Protein AF-A0A7C3WGJ1-F1 (afdb_monomer_lite)

Radius of gyration: 29.27 Å; chains: 1; bounding box: 63×58×129 Å

Sequence (336 aa):
MRTTLFTLGFASSLLAASALGVPVGPFSPEDWPASKDPTKTVHYVVTDGGLTPPSDSWLEGQLQILTGGDQVTENFTIGGHSGKKVTGNYLNIADAVFTDWAEEEFIDILVQVYGDAALFNAAGAPRNFHFLTGTLPELAAPNGGQIPVEAKNKRWNWVLFRIPNGIRASDGTRLVGSIPANAQGGFQFGGVNGGTIRMEGVPGLTVRVIAFGQLGAFGEPEDVNQFLPPETCDPEPETNLAELDLNTGLTSHLQVLDDGDQTVTIEASVGPAADKRRAVRPNGVFLNFGITDNYLGKPCNDPRTVKVCVDFYDDPAFAGANVRFGPEAYATDDKG

Structure (mmCIF, N/CA/C/O backbone):
data_AF-A0A7C3WGJ1-F1
#
_entry.id   AF-A0A7C3WGJ1-F1
#
loop_
_atom_site.group_PDB
_atom_site.id
_atom_site.type_symbol
_atom_site.label_atom_id
_atom_site.label_alt_id
_atom_site.label_comp_id
_atom_site.label_asym_id
_atom_site.label_entity_id
_atom_site.label_seq_id
_atom_site.pdbx_PDB_ins_code
_atom_site.Cartn_x
_atom_site.Cartn_y
_atom_site.Cartn_z
_atom_site.occupancy
_atom_site.B_iso_or_equiv
_atom_site.auth_seq_id
_atom_site.auth_comp_id
_atom_site.auth_asym_id
_atom_site.auth_atom_id
_atom_site.pdbx_PDB_model_num
ATOM 1 N N . MET A 1 1 ? -33.309 35.925 -74.436 1.00 42.84 1 MET A N 1
ATOM 2 C CA . MET A 1 1 ? -32.209 35.990 -73.450 1.00 42.84 1 MET A CA 1
ATOM 3 C C . MET A 1 1 ? -32.763 35.593 -72.090 1.00 42.84 1 MET A C 1
ATOM 5 O O . MET A 1 1 ? -33.446 36.389 -71.462 1.00 42.84 1 MET A O 1
ATOM 9 N N . ARG A 1 2 ? -32.574 34.336 -71.683 1.00 33.25 2 ARG A N 1
ATOM 10 C CA . ARG A 1 2 ? -32.883 33.849 -70.333 1.00 33.25 2 ARG A CA 1
ATOM 11 C C . ARG A 1 2 ? -31.731 32.944 -69.917 1.00 33.25 2 ARG A C 1
ATOM 13 O O . ARG A 1 2 ? -31.524 31.893 -70.512 1.00 33.25 2 ARG A O 1
ATOM 20 N N . THR A 1 3 ? -30.947 33.443 -68.976 1.00 35.94 3 THR A N 1
ATOM 21 C CA . THR A 1 3 ? -29.761 32.804 -68.412 1.00 35.94 3 THR A CA 1
ATOM 22 C C . THR A 1 3 ? -30.218 31.846 -67.317 1.00 35.94 3 THR A C 1
ATOM 24 O O . THR A 1 3 ? -30.934 32.258 -66.408 1.00 35.94 3 THR A O 1
ATOM 27 N N . THR A 1 4 ? -29.837 30.575 -67.421 1.00 38.38 4 THR A N 1
ATOM 28 C CA . THR A 1 4 ? -30.145 29.545 -66.419 1.00 38.38 4 THR A CA 1
ATOM 29 C C . THR A 1 4 ? -28.926 29.408 -65.512 1.00 38.38 4 THR A C 1
ATOM 31 O O . THR A 1 4 ? -27.860 29.024 -65.986 1.00 38.38 4 THR A O 1
ATOM 34 N N . LEU A 1 5 ? -29.060 29.775 -64.235 1.00 34.47 5 LEU A N 1
ATOM 35 C CA . LEU A 1 5 ? -28.054 29.531 -63.199 1.00 34.47 5 LEU A CA 1
ATOM 36 C C . LEU A 1 5 ? -28.274 28.121 -62.628 1.00 34.47 5 LEU A C 1
ATOM 38 O O . LEU A 1 5 ? -29.353 27.833 -62.117 1.00 34.47 5 LEU A O 1
ATOM 42 N N . PHE A 1 6 ? -27.254 27.265 -62.700 1.00 35.09 6 PHE A N 1
ATOM 43 C CA . PHE A 1 6 ? -27.174 26.024 -61.929 1.00 35.09 6 PHE A CA 1
ATOM 44 C C . PHE A 1 6 ? -26.389 26.301 -60.645 1.00 35.09 6 PHE A C 1
ATOM 46 O O . PHE A 1 6 ? -25.208 26.642 -60.698 1.00 35.09 6 PHE A O 1
ATOM 53 N N . THR A 1 7 ? -27.039 26.152 -59.495 1.00 34.81 7 THR A N 1
ATOM 54 C CA . THR A 1 7 ? -26.406 26.229 -58.175 1.00 34.81 7 THR A CA 1
ATOM 55 C C . THR A 1 7 ? -26.006 24.813 -57.751 1.00 34.81 7 THR A C 1
ATOM 57 O O . THR A 1 7 ? -26.874 23.972 -57.529 1.00 34.81 7 THR A O 1
ATOM 60 N N . LEU A 1 8 ? -24.701 24.528 -57.658 1.00 36.88 8 LEU A N 1
ATOM 61 C CA . LEU A 1 8 ? -24.184 23.309 -57.024 1.00 36.88 8 LEU A CA 1
ATOM 62 C C . LEU A 1 8 ? -24.285 23.462 -55.499 1.00 36.88 8 LEU A C 1
ATOM 64 O O . LEU A 1 8 ? -23.641 24.335 -54.921 1.00 36.88 8 LEU A O 1
ATOM 68 N N . GLY A 1 9 ? -25.072 22.606 -54.848 1.00 34.38 9 GLY A N 1
ATOM 69 C CA . GLY A 1 9 ? -25.050 22.445 -53.396 1.00 34.38 9 GLY A CA 1
ATOM 70 C C . GLY A 1 9 ? -23.916 21.507 -52.986 1.00 34.38 9 GLY A C 1
ATOM 71 O O . GLY A 1 9 ? -23.975 20.314 -53.269 1.00 34.38 9 GLY A O 1
ATOM 72 N N . PHE A 1 10 ? -22.894 22.037 -52.315 1.00 36.31 10 PHE A N 1
ATOM 73 C CA . PHE A 1 10 ? -21.935 21.231 -51.561 1.00 36.31 10 PHE A CA 1
ATOM 74 C C . PHE A 1 10 ? -22.554 20.887 -50.202 1.00 36.31 10 PHE A C 1
ATOM 76 O O . PHE A 1 10 ? -22.778 21.768 -49.374 1.00 36.31 10 PHE A O 1
ATOM 83 N N . ALA A 1 11 ? -22.841 19.606 -49.974 1.00 36.81 11 ALA A N 1
ATOM 84 C CA . ALA A 1 11 ? -23.154 19.088 -48.650 1.00 36.81 11 ALA A CA 1
ATOM 85 C C . ALA A 1 11 ? -21.834 18.841 -47.903 1.00 36.81 11 ALA A C 1
ATOM 87 O O . ALA A 1 11 ? -21.159 17.841 -48.131 1.00 36.81 11 ALA A O 1
ATOM 88 N N . SER A 1 12 ? -21.451 19.775 -47.033 1.00 38.56 12 SER A N 1
ATOM 89 C CA . SER A 1 12 ? -20.347 19.586 -46.091 1.00 38.56 12 SER A CA 1
ATOM 90 C C . SER A 1 12 ? -20.833 18.748 -44.911 1.00 38.56 12 SER A C 1
ATOM 92 O O . SER A 1 12 ? -21.491 19.256 -44.005 1.00 38.56 12 SER A O 1
ATOM 94 N N . SER A 1 13 ? -20.517 17.457 -44.906 1.00 38.53 13 SER A N 1
ATOM 95 C CA . SER A 1 13 ? -20.606 16.621 -43.711 1.00 38.53 13 SER A CA 1
ATOM 96 C C . SER A 1 13 ? -19.459 16.983 -42.762 1.00 38.53 13 SER A C 1
ATOM 98 O O . SER A 1 13 ? -18.317 16.582 -42.989 1.00 38.53 13 SER A O 1
ATOM 100 N N . LEU A 1 14 ? -19.751 17.753 -41.708 1.00 39.53 14 LEU A N 1
ATOM 101 C CA . LEU A 1 14 ? -18.869 17.866 -40.547 1.00 39.53 14 LEU A CA 1
ATOM 102 C C . LEU A 1 14 ? -18.864 16.519 -39.810 1.00 39.53 14 LEU A C 1
ATOM 104 O O . LEU A 1 14 ? -19.792 16.208 -39.067 1.00 39.53 14 LEU A O 1
ATOM 108 N N . LEU A 1 15 ? -17.809 15.728 -39.999 1.00 41.47 15 LEU A N 1
ATOM 109 C CA . LEU A 1 15 ? -17.403 14.747 -38.997 1.00 41.47 15 LEU A CA 1
ATOM 110 C C . LEU A 1 15 ? -16.824 15.530 -37.817 1.00 41.47 15 LEU A C 1
ATOM 112 O O . LEU A 1 15 ? -15.704 16.034 -37.880 1.00 41.47 15 LEU A O 1
ATOM 116 N N . ALA A 1 16 ? -17.609 15.666 -36.750 1.00 40.88 16 ALA A N 1
ATOM 117 C CA . ALA A 1 16 ? -17.080 16.045 -35.453 1.00 40.88 16 ALA A CA 1
ATOM 118 C C . ALA A 1 16 ? -16.172 14.903 -34.978 1.00 40.88 16 ALA A C 1
ATOM 120 O O . ALA A 1 16 ? -16.652 13.845 -34.576 1.00 40.88 16 ALA A O 1
ATOM 121 N N . ALA A 1 17 ? -14.858 15.099 -35.070 1.00 38.22 17 ALA A N 1
ATOM 122 C CA . ALA A 1 17 ? -13.908 14.272 -34.350 1.00 38.22 17 ALA A CA 1
ATOM 123 C C . ALA A 1 17 ? -14.138 14.524 -32.854 1.00 38.22 17 ALA A C 1
ATOM 125 O O . ALA A 1 17 ? -13.776 15.577 -32.330 1.00 38.22 17 ALA A O 1
ATOM 126 N N . SER A 1 18 ? -14.790 13.586 -32.171 1.00 39.75 18 SER A N 1
ATOM 127 C CA . SER A 1 18 ? -14.725 13.509 -30.718 1.00 39.75 18 SER A CA 1
ATOM 128 C C . SER A 1 18 ? -13.260 13.291 -30.353 1.00 39.75 18 SER A C 1
ATOM 130 O O . SER A 1 18 ? -12.714 12.220 -30.621 1.00 39.75 18 SER A O 1
ATOM 132 N N . ALA A 1 19 ? -12.611 14.305 -29.785 1.00 44.50 19 ALA A N 1
ATOM 133 C CA . ALA A 1 19 ? -11.378 14.096 -29.047 1.00 44.50 19 ALA A CA 1
ATOM 134 C C . ALA A 1 19 ? -11.719 13.122 -27.910 1.00 44.50 19 ALA A C 1
ATOM 136 O O . ALA A 1 19 ? -12.418 13.490 -26.967 1.00 44.50 19 ALA A O 1
ATOM 137 N N . LEU A 1 20 ? -11.334 11.855 -28.062 1.00 50.78 20 LEU A N 1
ATOM 138 C CA . LEU A 1 20 ? -11.406 10.875 -26.986 1.00 50.78 20 LEU A CA 1
ATOM 139 C C . LEU A 1 20 ? -10.467 11.387 -25.890 1.00 50.78 20 LEU A C 1
ATOM 141 O O . LEU A 1 20 ? -9.253 11.404 -26.080 1.00 50.78 20 LEU A O 1
ATOM 145 N N . GLY A 1 21 ? -11.034 11.903 -24.800 1.00 65.25 21 GLY A N 1
ATOM 146 C CA . GLY A 1 21 ? -10.256 12.286 -23.627 1.00 65.25 21 GLY A CA 1
ATOM 147 C C . GLY A 1 21 ? -9.605 11.053 -23.004 1.00 65.25 21 GLY A C 1
ATOM 148 O O . GLY A 1 21 ? -10.173 9.960 -23.059 1.00 65.25 21 GLY A O 1
ATOM 149 N N . VAL A 1 22 ? -8.420 11.230 -22.421 1.00 76.75 22 VAL A N 1
ATOM 150 C CA . VAL A 1 22 ? -7.799 10.210 -21.567 1.00 76.75 22 VAL A CA 1
ATOM 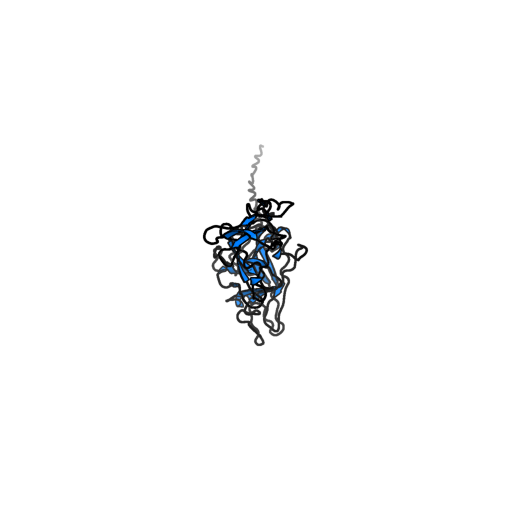151 C C . VAL A 1 22 ? -8.748 9.942 -20.390 1.00 76.75 22 VAL A C 1
ATOM 153 O O . VAL A 1 22 ? -9.263 10.906 -19.817 1.00 76.75 22 VAL A O 1
ATOM 156 N N . PRO A 1 23 ? -9.055 8.675 -20.048 1.00 87.25 23 PRO A N 1
ATOM 157 C CA . PRO A 1 23 ? -9.870 8.372 -18.878 1.00 87.25 23 PRO A CA 1
ATOM 158 C C . PRO A 1 23 ? -9.225 8.936 -17.609 1.00 87.25 23 PRO A C 1
ATOM 160 O O . PRO A 1 23 ? -8.060 8.660 -17.339 1.00 87.25 23 PRO A O 1
ATOM 163 N N . VAL A 1 24 ? -10.002 9.683 -16.828 1.00 93.25 24 VAL A N 1
ATOM 164 C CA . VAL A 1 24 ? -9.603 10.246 -15.531 1.00 93.25 24 VAL A CA 1
ATOM 165 C C . VAL A 1 24 ? -10.350 9.489 -14.436 1.00 93.25 24 VAL A C 1
ATOM 167 O O . VAL A 1 24 ? -11.510 9.112 -14.628 1.00 93.25 24 VAL A O 1
ATOM 170 N N . GLY A 1 25 ? -9.688 9.236 -13.309 1.00 92.50 25 GLY A N 1
ATOM 171 C CA . GLY A 1 25 ? -10.300 8.586 -12.157 1.00 92.50 25 GLY A CA 1
ATOM 172 C C . GLY A 1 25 ? -11.401 9.436 -11.491 1.00 92.50 25 GLY A C 1
ATOM 173 O O . GLY A 1 25 ? -11.732 10.531 -11.951 1.00 92.50 25 GLY A O 1
ATOM 174 N N . PRO A 1 26 ? -11.977 8.963 -10.374 1.00 95.38 26 PRO A N 1
ATOM 175 C CA . PRO A 1 26 ? -11.604 7.755 -9.640 1.00 95.38 26 PRO A CA 1
ATOM 176 C C . PRO A 1 26 ? -11.980 6.468 -10.382 1.00 95.38 26 PRO A C 1
ATOM 178 O O . PRO A 1 26 ? -13.058 6.363 -10.966 1.00 95.38 26 PRO A O 1
ATOM 181 N N . PHE A 1 27 ? -11.099 5.471 -10.332 1.00 96.50 27 PHE A N 1
ATOM 182 C CA . PHE A 1 27 ? -11.340 4.156 -10.931 1.00 96.50 27 PHE A CA 1
ATOM 183 C C . PHE A 1 27 ? -11.872 3.152 -9.905 1.00 96.50 27 PHE A C 1
ATOM 185 O O . PHE A 1 27 ? -11.540 3.226 -8.722 1.00 96.50 27 PHE A O 1
ATOM 192 N N . SER A 1 28 ? -12.684 2.202 -10.376 1.00 95.06 28 SER A N 1
ATOM 193 C CA . SER A 1 28 ? -13.191 1.089 -9.565 1.00 95.06 28 SER A CA 1
ATOM 194 C C . SER A 1 28 ? -12.035 0.263 -8.986 1.00 95.06 28 SER A C 1
ATOM 196 O O . SER A 1 28 ? -11.086 -0.018 -9.720 1.00 95.06 28 SER A O 1
ATOM 198 N N . PRO A 1 29 ? -12.099 -0.178 -7.716 1.00 94.56 29 PRO A N 1
ATOM 199 C CA . PRO A 1 29 ? -11.118 -1.113 -7.177 1.00 94.56 29 PRO A CA 1
ATOM 200 C C . PRO A 1 29 ? -11.250 -2.532 -7.760 1.00 94.56 29 PRO A C 1
ATOM 202 O O . PRO A 1 29 ? -10.313 -3.323 -7.641 1.00 94.56 29 PRO A O 1
ATOM 205 N N . GLU A 1 30 ? -12.372 -2.847 -8.412 1.00 94.94 30 GLU A N 1
ATOM 206 C CA . GLU A 1 30 ? -12.638 -4.168 -9.005 1.00 94.94 30 GLU A CA 1
ATOM 207 C C . GLU A 1 30 ? -11.963 -4.384 -10.361 1.00 94.94 30 GLU A C 1
ATOM 209 O O . GLU A 1 30 ? -11.860 -5.514 -10.822 1.00 94.94 30 GLU A O 1
ATOM 214 N N . ASP A 1 31 ? -11.487 -3.313 -10.996 1.00 95.69 31 ASP A N 1
ATOM 215 C CA . ASP A 1 31 ? -10.909 -3.354 -12.334 1.00 95.69 31 ASP A CA 1
ATOM 216 C C . ASP A 1 31 ? -9.587 -2.587 -12.374 1.00 95.69 31 ASP A C 1
ATOM 218 O O . ASP A 1 31 ? -9.394 -1.590 -11.674 1.00 95.69 31 ASP A O 1
ATOM 222 N N . TRP A 1 32 ? -8.681 -2.998 -13.263 1.00 96.94 32 TRP A N 1
ATOM 223 C CA . TRP A 1 32 ? -7.526 -2.170 -13.605 1.00 96.94 32 TRP A CA 1
ATOM 224 C C . TRP A 1 32 ? -7.975 -0.806 -14.154 1.00 96.94 32 TRP A C 1
ATOM 226 O O . TRP A 1 32 ? -8.903 -0.793 -14.980 1.00 96.94 32 TRP A O 1
ATOM 236 N N . PRO A 1 33 ? -7.278 0.306 -13.826 1.00 97.12 33 PRO A N 1
ATOM 237 C CA . PRO A 1 33 ? -7.593 1.644 -14.325 1.00 97.12 33 PRO A CA 1
ATOM 238 C C . PRO A 1 33 ? -7.946 1.666 -15.814 1.00 97.12 33 PRO A C 1
ATOM 240 O O . PRO A 1 33 ? -7.309 1.000 -16.635 1.00 97.12 33 PRO A O 1
ATOM 243 N N . ALA A 1 34 ? -8.984 2.414 -16.192 1.00 96.38 34 ALA A N 1
ATOM 244 C CA . ALA A 1 34 ? -9.407 2.491 -17.593 1.00 96.38 34 ALA A CA 1
ATOM 245 C C . ALA A 1 34 ? -8.362 3.190 -18.485 1.00 96.38 34 ALA A C 1
ATOM 247 O O . ALA A 1 34 ? -8.365 2.983 -19.693 1.00 96.38 34 ALA A O 1
ATOM 248 N N . SER A 1 35 ? -7.458 3.963 -17.878 1.00 95.62 35 SER A N 1
ATOM 249 C CA . SER A 1 35 ? -6.297 4.614 -18.494 1.00 95.62 35 SER A CA 1
ATOM 250 C C . SER A 1 35 ? -5.148 3.662 -18.858 1.00 95.62 35 SER A C 1
ATOM 252 O O . SER A 1 35 ? -4.165 4.109 -19.440 1.00 95.62 35 SER A O 1
ATOM 254 N N . LYS A 1 36 ? -5.239 2.370 -18.513 1.00 96.44 36 LYS A N 1
ATOM 255 C CA . LYS A 1 36 ? -4.193 1.381 -18.804 1.00 96.44 36 LYS A CA 1
ATOM 256 C C . LYS A 1 36 ? -3.898 1.230 -20.297 1.00 96.44 36 LYS A C 1
ATOM 258 O O . LYS A 1 36 ? -4.812 1.218 -21.122 1.00 96.44 36 LYS A O 1
ATOM 263 N N . ASP A 1 37 ? -2.632 0.984 -20.609 1.00 96.81 37 ASP A N 1
ATOM 264 C CA . ASP A 1 37 ? -2.172 0.601 -21.940 1.00 96.81 37 ASP A CA 1
ATOM 265 C C . ASP A 1 37 ? -1.823 -0.903 -21.966 1.00 96.81 37 ASP A C 1
ATOM 267 O O . ASP A 1 37 ? -0.793 -1.317 -21.422 1.00 96.81 37 ASP A O 1
ATOM 271 N N . PRO A 1 38 ? -2.655 -1.754 -22.599 1.00 95.88 38 PRO A N 1
ATOM 272 C CA . PRO A 1 38 ? -2.411 -3.194 -22.671 1.00 95.88 38 PRO A CA 1
ATOM 273 C C . PRO A 1 38 ? -1.229 -3.567 -23.580 1.00 95.88 38 PRO A C 1
ATOM 275 O O . PRO A 1 38 ? -0.882 -4.741 -23.653 1.00 95.88 38 PRO A O 1
ATOM 278 N N . THR A 1 39 ? -0.624 -2.620 -24.303 1.00 96.50 39 THR A N 1
ATOM 279 C CA . THR A 1 39 ? 0.551 -2.880 -25.155 1.00 96.50 39 THR A CA 1
ATOM 280 C C . THR A 1 39 ? 1.877 -2.727 -24.412 1.00 96.50 39 THR A C 1
ATOM 282 O O . THR A 1 39 ? 2.919 -3.125 -24.932 1.00 96.50 39 THR A O 1
ATOM 285 N N . LYS A 1 40 ? 1.844 -2.157 -23.204 1.00 97.50 40 LYS A N 1
ATOM 286 C CA . LYS A 1 40 ? 3.015 -1.938 -22.355 1.00 97.50 40 LYS A CA 1
ATOM 287 C C . LYS A 1 40 ? 3.317 -3.158 -21.495 1.00 97.50 40 LYS A C 1
ATOM 289 O O . LYS A 1 40 ? 2.411 -3.916 -21.135 1.00 97.50 40 LYS A O 1
ATOM 294 N N . THR A 1 41 ? 4.590 -3.321 -21.151 1.00 97.88 41 THR A N 1
ATOM 295 C CA . THR A 1 41 ? 5.030 -4.341 -20.194 1.00 97.88 41 THR A CA 1
ATOM 296 C C . THR A 1 41 ? 4.666 -3.916 -18.777 1.00 97.88 41 THR A C 1
ATOM 298 O O . THR A 1 41 ? 4.965 -2.790 -18.365 1.00 97.88 41 THR A O 1
ATOM 301 N N . VAL A 1 42 ? 4.030 -4.827 -18.038 1.00 98.50 42 VAL A N 1
ATOM 302 C CA . VAL A 1 42 ? 3.683 -4.656 -16.625 1.00 98.50 42 VAL A CA 1
ATOM 303 C C . VAL A 1 42 ? 3.953 -5.949 -15.870 1.00 98.50 42 VAL A C 1
ATOM 305 O O . VAL A 1 42 ? 3.491 -7.008 -16.277 1.00 98.50 42 VAL A O 1
ATOM 308 N N . HIS A 1 43 ? 4.645 -5.875 -14.741 1.00 98.31 43 HIS A N 1
ATOM 309 C CA . HIS A 1 43 ? 4.761 -6.977 -13.785 1.00 98.31 43 HIS A CA 1
ATOM 310 C C . HIS A 1 43 ? 3.897 -6.649 -12.585 1.00 98.31 43 HIS A C 1
ATOM 312 O O . HIS A 1 43 ? 3.925 -5.513 -12.109 1.00 98.31 43 HIS A O 1
ATOM 318 N N . TYR A 1 44 ? 3.126 -7.607 -12.074 1.00 97.75 44 TYR A N 1
ATOM 319 C CA . TYR A 1 44 ? 2.230 -7.303 -10.965 1.00 97.75 44 TYR A CA 1
ATOM 320 C C . TYR A 1 44 ? 1.997 -8.461 -9.998 1.00 97.75 44 TYR A C 1
ATOM 322 O O . TYR A 1 44 ? 2.238 -9.633 -10.295 1.00 97.75 44 TYR A O 1
ATOM 330 N N . VAL A 1 45 ? 1.497 -8.096 -8.818 1.00 96.50 45 VAL A N 1
ATOM 331 C CA . VAL A 1 45 ? 0.997 -9.003 -7.786 1.00 96.50 45 VAL A CA 1
ATOM 332 C C . VAL A 1 45 ? -0.357 -8.516 -7.286 1.00 96.50 45 VAL A C 1
ATOM 334 O O . VAL A 1 45 ? -0.525 -7.340 -6.958 1.00 96.50 45 VAL A O 1
ATOM 337 N N . VAL A 1 46 ? -1.316 -9.440 -7.208 1.00 95.12 46 VAL A N 1
ATOM 338 C CA . VAL A 1 46 ? -2.639 -9.239 -6.606 1.00 95.12 46 VAL A CA 1
ATOM 339 C C . VAL A 1 46 ? -2.766 -10.209 -5.443 1.00 95.12 46 VAL A C 1
ATOM 341 O O . VAL A 1 46 ? -2.557 -11.409 -5.593 1.00 95.12 46 VAL A O 1
ATOM 344 N N . THR A 1 47 ? -3.076 -9.692 -4.262 1.00 92.12 47 THR A N 1
ATOM 345 C CA . THR A 1 47 ? -3.062 -10.485 -3.021 1.00 92.12 47 THR A CA 1
ATOM 346 C C . THR A 1 47 ? -4.256 -11.428 -2.864 1.00 92.12 47 THR A C 1
ATOM 348 O O . THR A 1 47 ? -4.128 -12.437 -2.174 1.00 92.12 47 THR A O 1
ATOM 351 N N . ASP A 1 48 ? -5.383 -11.135 -3.514 1.00 87.12 48 ASP A N 1
ATOM 352 C CA . ASP A 1 48 ? -6.611 -11.940 -3.477 1.00 87.12 48 ASP A CA 1
ATOM 353 C C . ASP A 1 48 ? -6.918 -12.667 -4.803 1.00 87.12 48 ASP A C 1
ATOM 355 O O . ASP A 1 48 ? -7.914 -13.381 -4.891 1.00 87.12 48 ASP A O 1
ATOM 359 N N . GLY A 1 49 ? -6.072 -12.502 -5.829 1.00 83.44 49 GLY A N 1
ATOM 360 C CA . GLY A 1 49 ? -6.282 -13.059 -7.173 1.00 83.44 49 GLY A CA 1
ATOM 361 C C . GLY A 1 49 ? -7.460 -12.446 -7.944 1.00 83.44 49 GLY A C 1
ATOM 362 O O . GLY A 1 49 ? -7.923 -13.034 -8.918 1.00 83.44 49 GLY A O 1
ATOM 363 N N . GLY A 1 50 ? -7.979 -11.291 -7.510 1.00 84.94 50 GLY A N 1
ATOM 364 C CA . GLY A 1 50 ? -9.227 -10.724 -8.023 1.00 84.94 50 GLY A CA 1
ATOM 365 C C . GLY A 1 50 ? -9.150 -9.998 -9.370 1.00 84.94 50 GLY A C 1
ATOM 366 O O . GLY A 1 50 ? -10.196 -9.615 -9.883 1.00 84.94 50 GLY A O 1
ATOM 367 N N . LEU A 1 51 ? -7.964 -9.789 -9.958 1.00 91.75 51 LEU A N 1
ATOM 368 C CA . LEU A 1 51 ? -7.816 -9.042 -11.216 1.00 91.75 51 LEU A CA 1
ATOM 369 C C . LEU A 1 51 ? -7.239 -9.910 -12.331 1.00 91.75 51 LEU A C 1
ATOM 371 O O . LEU A 1 51 ? -6.161 -10.480 -12.202 1.00 91.75 51 LEU A O 1
ATOM 375 N N . THR A 1 52 ? -7.935 -9.938 -13.466 1.00 91.50 52 THR A N 1
ATOM 376 C CA . THR A 1 52 ? -7.454 -10.596 -14.689 1.00 91.50 52 THR A CA 1
ATOM 377 C C . THR A 1 52 ? -6.478 -9.674 -15.434 1.00 91.50 52 THR A C 1
ATOM 379 O O . THR A 1 52 ? -6.737 -8.466 -15.504 1.00 91.50 52 THR A O 1
ATOM 382 N N . PRO A 1 53 ? -5.373 -10.191 -16.004 1.00 92.94 53 PRO A N 1
ATOM 383 C CA . PRO A 1 53 ? -4.450 -9.375 -16.784 1.00 92.94 53 PRO A CA 1
ATOM 384 C C . PRO A 1 53 ? -5.143 -8.776 -18.025 1.00 92.94 53 PRO A C 1
ATOM 386 O O . PRO A 1 53 ? -5.911 -9.469 -18.697 1.00 92.94 53 PRO A O 1
ATOM 389 N N . PRO A 1 54 ? -4.871 -7.505 -18.375 1.00 93.31 54 PRO A N 1
ATOM 390 C CA . PRO A 1 54 ? -5.392 -6.872 -19.590 1.00 93.31 54 PRO A CA 1
ATOM 391 C C . PRO A 1 54 ? -4.852 -7.468 -20.899 1.00 93.31 54 PRO A C 1
ATOM 393 O O . PRO A 1 54 ? -5.494 -7.323 -21.940 1.00 93.31 54 PRO A O 1
ATOM 396 N N . SER A 1 55 ? -3.664 -8.075 -20.869 1.00 94.38 55 SER A N 1
ATOM 397 C CA . SER A 1 55 ? -2.971 -8.651 -22.026 1.00 94.38 55 SER A CA 1
ATOM 398 C C . SER A 1 55 ? -1.846 -9.596 -21.589 1.00 94.38 55 SER A C 1
ATOM 400 O O . SER A 1 55 ? -1.487 -9.642 -20.414 1.00 94.38 55 SER A O 1
ATOM 402 N N . ASP A 1 56 ? -1.236 -10.293 -22.550 1.00 93.44 56 ASP A N 1
ATOM 403 C CA . ASP A 1 56 ? -0.087 -11.178 -22.308 1.00 93.44 56 ASP A CA 1
ATOM 404 C C . ASP A 1 56 ? 1.194 -10.427 -21.888 1.00 93.44 56 ASP A C 1
ATOM 406 O O . ASP A 1 56 ? 2.125 -11.049 -21.384 1.00 93.44 56 ASP A O 1
ATOM 410 N N . SER A 1 57 ? 1.271 -9.102 -22.085 1.00 93.56 57 SER A N 1
ATOM 411 C CA . SER A 1 57 ? 2.404 -8.280 -21.620 1.00 93.56 57 SER A CA 1
ATOM 412 C C . SER A 1 57 ? 2.280 -7.863 -20.151 1.00 93.56 57 SER A C 1
ATOM 414 O O . SER A 1 57 ? 3.185 -7.227 -19.610 1.00 93.56 57 SER A O 1
ATOM 416 N N . TRP A 1 58 ? 1.165 -8.211 -19.504 1.00 96.81 58 TRP A N 1
ATOM 417 C CA . TRP A 1 58 ? 0.930 -8.002 -18.083 1.00 96.81 58 TRP A CA 1
ATOM 418 C C . TRP A 1 58 ? 1.179 -9.316 -17.346 1.00 96.81 58 TRP A C 1
ATOM 420 O O . TRP A 1 58 ? 0.318 -10.192 -17.270 1.00 96.81 58 TRP A O 1
ATOM 430 N N . LEU A 1 59 ? 2.396 -9.461 -16.831 1.00 94.50 59 LEU A N 1
ATOM 431 C CA . LEU A 1 59 ? 2.910 -10.690 -16.252 1.00 94.50 59 LEU A CA 1
ATOM 432 C C . LEU A 1 59 ? 2.493 -10.812 -14.783 1.00 94.50 59 LEU A C 1
ATOM 434 O O . LEU A 1 59 ? 3.072 -10.196 -13.880 1.00 94.50 59 LEU A O 1
ATOM 438 N N . GLU A 1 60 ? 1.483 -11.644 -14.549 1.00 87.00 60 GLU A N 1
ATOM 439 C CA . GLU A 1 60 ? 1.030 -11.996 -13.208 1.00 87.00 60 GLU A CA 1
ATOM 440 C C . GLU A 1 60 ? 2.082 -12.808 -12.445 1.00 87.00 60 GLU A C 1
ATOM 442 O O . GLU A 1 60 ? 2.769 -13.672 -13.001 1.00 87.00 60 GLU A O 1
ATOM 447 N N . GLY A 1 61 ? 2.186 -12.552 -11.140 1.00 79.50 61 GLY A N 1
ATOM 448 C CA . GLY A 1 61 ? 2.958 -13.383 -10.216 1.00 79.50 61 GLY A CA 1
ATOM 449 C C . GLY A 1 61 ? 4.473 -13.249 -10.362 1.00 79.50 61 GLY A C 1
ATOM 450 O O . GLY A 1 61 ? 5.209 -13.963 -9.686 1.00 79.50 61 GLY A O 1
ATOM 451 N N . GLN A 1 62 ? 4.943 -12.333 -11.214 1.00 91.19 62 GLN A N 1
ATOM 452 C CA . GLN A 1 62 ? 6.360 -11.974 -11.286 1.00 91.19 62 GLN A CA 1
ATOM 453 C C . GLN A 1 62 ? 6.775 -11.118 -10.097 1.00 91.19 62 GLN A C 1
ATOM 455 O O . GLN A 1 62 ? 7.902 -11.241 -9.618 1.00 91.19 62 GLN A O 1
ATOM 460 N N . LEU A 1 63 ? 5.848 -10.294 -9.593 1.00 96.94 63 LEU A N 1
ATOM 461 C CA . LEU A 1 63 ? 6.059 -9.569 -8.353 1.00 96.94 63 LEU A CA 1
ATOM 462 C C . LEU A 1 63 ? 5.691 -10.424 -7.139 1.00 96.94 63 LEU A C 1
ATOM 464 O O . LEU A 1 63 ? 4.719 -11.178 -7.138 1.00 96.94 63 LEU A O 1
ATOM 468 N N . GLN A 1 64 ? 6.437 -10.234 -6.058 1.00 96.50 64 GLN A N 1
ATOM 469 C CA . GLN A 1 64 ? 6.165 -10.819 -4.756 1.00 96.50 64 GLN A CA 1
ATOM 470 C C . GLN A 1 64 ? 6.340 -9.765 -3.662 1.00 96.50 64 GLN A C 1
ATOM 472 O O . GLN A 1 64 ? 7.400 -9.154 -3.527 1.00 96.50 64 GLN A O 1
ATOM 477 N N . ILE A 1 65 ? 5.316 -9.605 -2.819 1.00 96.75 65 ILE A N 1
ATOM 478 C CA . ILE A 1 65 ? 5.434 -8.848 -1.568 1.00 96.75 65 ILE A CA 1
ATOM 479 C C . ILE A 1 65 ? 6.233 -9.691 -0.572 1.00 96.75 65 ILE A C 1
ATOM 481 O O . ILE A 1 65 ? 5.788 -10.766 -0.158 1.00 96.75 65 ILE A O 1
ATOM 485 N N . LEU A 1 66 ? 7.412 -9.210 -0.183 1.00 95.88 66 LEU A N 1
ATOM 486 C CA . LEU A 1 66 ? 8.263 -9.883 0.792 1.00 95.88 66 LEU A CA 1
ATOM 487 C C . LEU A 1 66 ? 7.792 -9.601 2.222 1.00 95.88 66 LEU A C 1
ATOM 489 O O . LEU A 1 66 ? 7.165 -8.581 2.505 1.00 95.88 66 LEU A O 1
ATOM 493 N N . THR A 1 67 ? 8.116 -10.512 3.139 1.00 95.50 67 THR A N 1
ATOM 494 C CA . THR A 1 67 ? 7.858 -10.338 4.574 1.00 95.50 67 THR A CA 1
ATOM 495 C C . THR A 1 67 ? 8.979 -10.953 5.412 1.00 95.50 67 THR A C 1
ATOM 497 O O . THR A 1 67 ? 9.554 -11.975 5.034 1.00 95.50 67 THR A O 1
ATOM 500 N N . GLY A 1 68 ? 9.305 -10.314 6.537 1.00 89.69 68 GLY A N 1
ATOM 501 C CA . GLY A 1 68 ? 10.383 -10.692 7.460 1.00 89.69 68 GLY A CA 1
ATOM 502 C C . GLY A 1 68 ? 11.329 -9.524 7.756 1.00 89.69 68 GLY A C 1
ATOM 503 O O . GLY A 1 68 ? 11.300 -8.516 7.062 1.00 89.69 68 GLY A O 1
ATOM 504 N N . GLY A 1 69 ? 12.172 -9.634 8.787 1.00 87.69 69 GLY A N 1
ATOM 505 C CA . GLY A 1 69 ? 13.155 -8.590 9.116 1.00 87.69 69 GLY A CA 1
ATOM 506 C C . GLY A 1 69 ? 12.521 -7.223 9.412 1.00 87.69 69 GLY A C 1
ATOM 507 O O . GLY A 1 69 ? 11.682 -7.110 10.296 1.00 87.69 69 GLY A O 1
ATOM 508 N N . ASP A 1 70 ? 12.934 -6.184 8.684 1.00 83.00 70 ASP A N 1
ATOM 509 C CA . ASP A 1 70 ? 12.451 -4.797 8.799 1.00 83.00 70 ASP A CA 1
ATOM 510 C C . ASP A 1 70 ? 11.266 -4.461 7.862 1.00 83.00 70 ASP A C 1
ATOM 512 O O . ASP A 1 70 ? 10.723 -3.353 7.902 1.00 83.00 70 ASP A O 1
ATOM 516 N N . GLN A 1 71 ? 10.833 -5.433 7.057 1.00 90.50 71 GLN A N 1
ATOM 517 C CA . GLN A 1 71 ? 9.807 -5.330 6.010 1.00 90.50 71 GLN A CA 1
ATOM 518 C C . GLN A 1 71 ? 8.628 -6.279 6.283 1.00 90.50 71 GLN A C 1
ATOM 520 O O . GLN A 1 71 ? 8.098 -6.932 5.387 1.00 90.50 71 GLN A O 1
ATOM 525 N N . VAL A 1 72 ? 8.256 -6.425 7.559 1.00 94.50 72 VAL A N 1
ATOM 526 C CA . VAL A 1 72 ? 7.184 -7.335 7.985 1.00 94.50 72 VAL A CA 1
ATOM 527 C C . VAL A 1 72 ? 5.830 -6.848 7.471 1.00 94.50 72 VAL A C 1
ATOM 529 O O . VAL A 1 72 ? 5.475 -5.673 7.603 1.00 94.50 72 VAL A O 1
ATOM 532 N N . THR A 1 73 ? 5.073 -7.785 6.906 1.00 96.00 73 THR A N 1
ATOM 533 C CA . THR A 1 73 ? 3.673 -7.619 6.514 1.00 96.00 73 THR A CA 1
ATOM 534 C C . THR A 1 73 ? 2.813 -8.735 7.097 1.00 96.00 73 THR A C 1
ATOM 536 O O . THR A 1 73 ? 3.284 -9.861 7.286 1.00 96.00 73 THR A O 1
ATOM 539 N N . GLU A 1 74 ? 1.543 -8.432 7.342 1.00 94.75 74 GLU A N 1
ATOM 540 C CA . GLU A 1 74 ? 0.516 -9.389 7.759 1.00 94.75 74 GLU A CA 1
ATOM 541 C C . GLU A 1 74 ? -0.644 -9.421 6.758 1.00 94.75 74 GLU A C 1
ATOM 543 O O . GLU A 1 74 ? -0.867 -8.463 6.012 1.00 94.75 74 GLU A O 1
ATOM 548 N N . ASN A 1 75 ? -1.370 -10.540 6.716 1.00 93.62 75 ASN A N 1
ATOM 549 C CA . ASN A 1 75 ? -2.627 -10.605 5.974 1.00 93.62 75 ASN A CA 1
ATOM 550 C C . ASN A 1 75 ? -3.647 -9.698 6.660 1.00 93.62 75 ASN A C 1
ATOM 552 O O . ASN A 1 75 ? -3.792 -9.748 7.878 1.00 93.62 75 ASN A O 1
ATOM 556 N N . PHE A 1 76 ? -4.365 -8.905 5.876 1.00 88.44 76 PHE A N 1
ATOM 557 C CA . PHE A 1 76 ? -5.369 -7.986 6.391 1.00 88.44 76 PHE A CA 1
ATOM 558 C C . PHE A 1 76 ? -6.570 -7.972 5.452 1.00 88.44 76 PHE A C 1
ATOM 560 O O . PHE A 1 76 ? -6.385 -7.944 4.239 1.00 88.44 76 PHE A O 1
ATOM 567 N N . THR A 1 77 ? -7.785 -7.986 5.990 1.00 88.81 77 THR A N 1
ATOM 568 C CA . THR A 1 77 ? -9.015 -7.935 5.190 1.00 88.81 77 THR A CA 1
ATOM 569 C C . THR A 1 77 ? -9.804 -6.697 5.578 1.00 88.81 77 THR A C 1
ATOM 571 O O . THR A 1 77 ? -10.086 -6.485 6.754 1.00 88.81 77 THR A O 1
ATOM 574 N N . ILE A 1 78 ? -10.151 -5.867 4.595 1.00 85.25 78 ILE A N 1
ATOM 575 C CA . ILE A 1 78 ? -10.944 -4.654 4.805 1.00 85.25 78 ILE A CA 1
ATOM 576 C C . ILE A 1 78 ? -11.715 -4.291 3.539 1.00 85.25 78 ILE A C 1
ATOM 578 O O . ILE A 1 78 ? -11.237 -4.496 2.424 1.00 85.25 78 ILE A O 1
ATOM 582 N N . GLY A 1 79 ? -12.931 -3.766 3.704 1.00 80.56 79 GLY A N 1
ATOM 583 C CA . GLY A 1 79 ? -13.754 -3.315 2.579 1.00 80.56 79 GLY A CA 1
ATOM 584 C C . GLY A 1 79 ? -14.041 -4.408 1.545 1.00 80.56 79 GLY A C 1
ATOM 585 O O . GLY A 1 79 ? -14.069 -4.108 0.362 1.00 80.56 79 GLY A O 1
ATOM 586 N N . GLY A 1 80 ? -14.186 -5.667 1.976 1.00 85.12 80 GLY A N 1
ATOM 587 C CA . GLY A 1 80 ? -14.482 -6.799 1.089 1.00 85.12 80 GLY A CA 1
ATOM 588 C C . GLY A 1 80 ? -13.276 -7.424 0.382 1.00 85.12 80 GLY A C 1
ATOM 589 O O . GLY A 1 80 ? -13.459 -8.404 -0.333 1.00 85.12 80 GLY A O 1
ATOM 590 N N . HIS A 1 81 ? -12.058 -6.927 0.616 1.00 90.00 81 HIS A N 1
ATOM 591 C CA . HIS A 1 81 ? -10.856 -7.467 -0.014 1.00 90.00 81 HIS A CA 1
ATOM 592 C C . HIS A 1 81 ? -9.794 -7.894 0.985 1.00 90.00 81 HIS A C 1
ATOM 594 O O . HIS A 1 81 ? -9.627 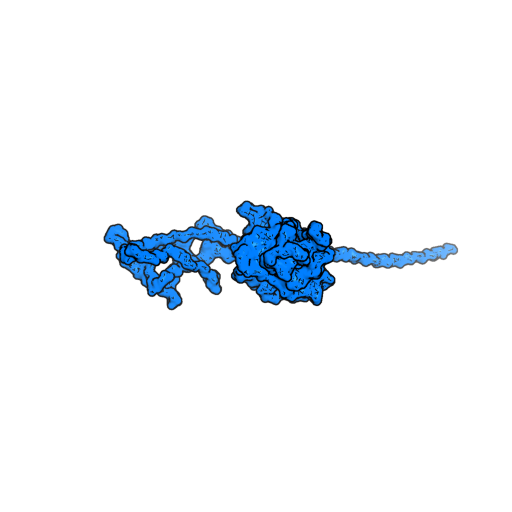-7.279 2.041 1.00 90.00 81 HIS A O 1
ATOM 600 N N . SER A 1 82 ? -9.025 -8.908 0.600 1.00 91.69 82 SER A N 1
ATOM 601 C CA . SER A 1 82 ? -7.790 -9.278 1.280 1.00 91.69 82 SER A CA 1
ATOM 602 C C . SER A 1 82 ? -6.610 -8.509 0.694 1.00 91.69 82 SER A C 1
ATOM 604 O O . SER A 1 82 ? -6.518 -8.295 -0.510 1.00 91.69 82 SER A O 1
ATOM 606 N N . GLY A 1 83 ? -5.711 -8.093 1.576 1.00 93.94 83 GLY A N 1
ATOM 607 C CA . GLY A 1 83 ? -4.515 -7.326 1.282 1.00 93.94 83 GLY A CA 1
ATOM 608 C C . GLY A 1 83 ? -3.373 -7.672 2.231 1.00 93.94 83 GLY A C 1
ATOM 609 O O . GLY A 1 83 ? -3.442 -8.596 3.049 1.00 93.94 83 GLY A O 1
ATOM 610 N N . LYS A 1 84 ? -2.297 -6.899 2.122 1.00 96.50 84 LYS A N 1
ATOM 611 C CA . LYS A 1 84 ? -1.147 -6.928 3.023 1.00 96.50 84 LYS A CA 1
ATOM 612 C C . LYS A 1 84 ? -1.062 -5.610 3.768 1.00 96.50 84 LYS A C 1
ATOM 614 O O . LYS A 1 84 ? -1.036 -4.551 3.142 1.00 96.50 84 LYS A O 1
ATOM 619 N N . LYS A 1 85 ? -0.968 -5.681 5.091 1.00 96.62 85 LYS A N 1
ATOM 620 C CA . LYS A 1 85 ? -0.692 -4.524 5.939 1.00 96.62 85 LYS A CA 1
ATOM 621 C C . LYS A 1 85 ? 0.765 -4.536 6.367 1.00 96.62 85 LYS A C 1
ATOM 623 O O . LYS A 1 85 ? 1.265 -5.547 6.855 1.00 96.62 85 LYS A O 1
ATOM 628 N N . VAL A 1 86 ? 1.449 -3.416 6.173 1.00 97.00 86 VAL A N 1
ATOM 629 C CA . VAL A 1 86 ? 2.837 -3.229 6.595 1.00 97.00 86 VAL A CA 1
ATOM 630 C C . VAL A 1 86 ? 2.872 -2.994 8.102 1.00 97.00 86 VAL A C 1
ATOM 632 O O . VAL A 1 86 ? 2.321 -2.010 8.594 1.00 97.00 86 VAL A O 1
ATOM 635 N N . THR A 1 87 ? 3.539 -3.880 8.837 1.00 93.94 87 THR A N 1
ATOM 636 C CA . THR A 1 87 ? 3.770 -3.741 10.286 1.00 93.94 87 THR A CA 1
ATOM 637 C C . THR A 1 87 ? 5.198 -3.289 10.601 1.00 93.94 87 THR A C 1
ATOM 639 O O . THR A 1 87 ? 5.451 -2.766 11.685 1.00 93.94 87 THR A O 1
ATOM 642 N N . GLY A 1 88 ? 6.123 -3.440 9.644 1.00 91.75 88 GLY A N 1
ATOM 643 C CA . GLY A 1 88 ? 7.459 -2.840 9.670 1.00 91.75 88 GLY A CA 1
ATOM 644 C C . GLY A 1 88 ? 7.492 -1.385 9.182 1.00 91.75 88 GLY A C 1
ATOM 645 O O . GLY A 1 88 ? 6.472 -0.708 9.103 1.00 91.75 88 GLY A O 1
ATOM 646 N N . ASN A 1 89 ? 8.686 -0.902 8.822 1.00 93.94 89 ASN A N 1
ATOM 647 C CA . ASN A 1 89 ? 8.868 0.441 8.244 1.00 93.94 89 ASN A CA 1
ATOM 648 C C . ASN A 1 89 ? 8.937 0.435 6.712 1.00 93.94 89 ASN A C 1
ATOM 650 O O . ASN A 1 89 ? 8.870 1.498 6.090 1.00 93.94 89 ASN A O 1
ATOM 654 N N . TYR A 1 90 ? 9.097 -0.743 6.111 1.00 96.94 90 TYR A N 1
ATOM 655 C CA . TYR A 1 90 ? 9.380 -0.909 4.692 1.00 96.94 90 TYR A CA 1
ATOM 656 C C . TYR A 1 90 ? 8.412 -1.901 4.053 1.00 96.94 90 TYR A C 1
ATOM 658 O O . TYR A 1 90 ? 8.021 -2.888 4.675 1.00 96.94 90 TYR A O 1
ATOM 666 N N . LEU A 1 91 ? 8.083 -1.668 2.784 1.00 98.12 91 LEU A N 1
ATOM 667 C CA . LEU A 1 91 ? 7.379 -2.625 1.933 1.00 98.12 91 LEU A CA 1
ATOM 668 C C . LEU A 1 91 ? 8.292 -2.976 0.764 1.00 98.12 91 LEU A C 1
ATOM 670 O O . LEU A 1 91 ? 8.549 -2.132 -0.092 1.00 98.12 91 LEU A O 1
ATOM 674 N N . ASN A 1 92 ? 8.826 -4.195 0.762 1.00 97.44 92 ASN A N 1
ATOM 675 C CA . ASN A 1 92 ? 9.820 -4.620 -0.217 1.00 97.44 92 ASN A CA 1
ATOM 676 C C . ASN A 1 92 ? 9.217 -5.598 -1.220 1.00 97.44 92 ASN A C 1
ATOM 678 O O . ASN A 1 92 ? 8.590 -6.583 -0.824 1.00 97.44 92 ASN A O 1
ATOM 682 N N . ILE A 1 93 ? 9.409 -5.314 -2.504 1.00 98.25 93 ILE A N 1
ATOM 683 C CA . ILE A 1 93 ? 8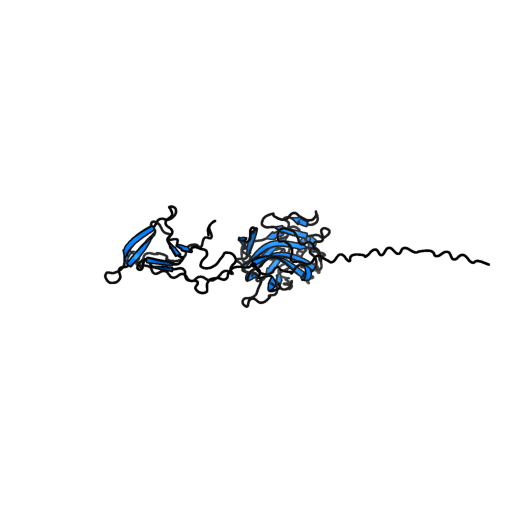.789 -6.045 -3.603 1.00 98.25 93 ILE A CA 1
ATOM 684 C C . ILE A 1 93 ? 9.889 -6.680 -4.432 1.00 98.25 93 ILE A C 1
ATOM 686 O O . ILE A 1 93 ? 10.731 -5.969 -4.975 1.00 98.25 93 ILE A O 1
ATOM 690 N N . ALA A 1 94 ? 9.893 -8.006 -4.507 1.00 98.00 94 ALA A N 1
ATOM 691 C CA . ALA A 1 94 ? 10.749 -8.750 -5.420 1.00 98.00 94 ALA A CA 1
ATOM 692 C C . ALA A 1 94 ? 10.074 -8.878 -6.781 1.00 98.00 94 ALA A C 1
ATOM 694 O O . ALA A 1 94 ? 8.870 -9.095 -6.840 1.00 98.00 94 ALA A O 1
ATOM 695 N N . ASP A 1 95 ? 10.862 -8.787 -7.842 1.00 98.44 95 ASP A N 1
ATOM 696 C CA . ASP A 1 95 ? 10.464 -9.042 -9.217 1.00 98.44 95 ASP A CA 1
ATOM 697 C C . ASP A 1 95 ? 11.369 -10.132 -9.804 1.00 98.44 95 ASP A C 1
ATOM 699 O O . ASP A 1 95 ? 12.583 -9.948 -9.918 1.00 98.44 95 ASP A O 1
ATOM 703 N N . ALA A 1 96 ? 10.793 -11.281 -10.159 1.00 97.44 96 ALA A N 1
ATOM 704 C CA . ALA A 1 96 ? 11.533 -12.421 -10.698 1.00 97.44 96 ALA A CA 1
ATOM 705 C C . ALA A 1 96 ? 12.158 -12.153 -12.077 1.00 97.44 96 ALA A C 1
ATOM 707 O O . ALA A 1 96 ? 13.148 -12.793 -12.435 1.00 97.44 96 ALA A O 1
ATOM 708 N N . VAL A 1 97 ? 11.613 -11.192 -12.820 1.00 96.75 97 VAL A N 1
ATOM 709 C CA . VAL A 1 97 ? 12.060 -10.783 -14.158 1.00 96.75 97 VAL A CA 1
ATOM 710 C C . VAL A 1 97 ? 12.476 -9.311 -14.161 1.00 96.75 97 VAL A C 1
ATOM 712 O O . VAL A 1 97 ? 12.346 -8.604 -15.155 1.00 96.75 97 VAL A O 1
ATOM 715 N N . PHE A 1 98 ? 13.056 -8.849 -13.045 1.00 97.75 98 PHE A N 1
ATOM 716 C CA . PHE A 1 98 ? 13.488 -7.459 -12.869 1.00 97.75 98 PHE A CA 1
ATOM 717 C C . PHE A 1 98 ? 14.387 -6.933 -13.998 1.00 97.75 98 PHE A C 1
ATOM 719 O O . PHE A 1 98 ? 14.441 -5.727 -14.210 1.00 97.75 98 PHE A O 1
ATOM 726 N N . THR A 1 99 ? 15.109 -7.803 -14.713 1.00 97.88 99 THR A N 1
ATOM 727 C CA . THR A 1 99 ? 15.997 -7.431 -15.824 1.00 97.88 99 THR A CA 1
ATOM 728 C C . THR A 1 99 ? 15.289 -6.727 -16.978 1.00 97.88 99 THR A C 1
ATOM 730 O O . THR A 1 99 ? 15.947 -5.998 -17.714 1.00 97.88 99 THR A O 1
ATOM 733 N N . ASP A 1 100 ? 13.971 -6.874 -17.115 1.00 97.62 100 ASP A N 1
ATOM 734 C CA . ASP A 1 100 ? 13.200 -6.196 -18.166 1.00 97.62 100 ASP A CA 1
ATOM 735 C C . ASP A 1 100 ? 13.212 -4.664 -17.999 1.00 97.62 100 ASP A C 1
ATOM 737 O O . ASP A 1 100 ? 13.036 -3.926 -18.965 1.00 97.62 100 ASP A O 1
ATOM 741 N N . TRP A 1 101 ? 13.523 -4.168 -16.797 1.00 98.38 101 TRP A N 1
ATOM 742 C CA . TRP A 1 101 ? 13.637 -2.737 -16.500 1.00 98.38 101 TRP A CA 1
ATOM 743 C C . TRP A 1 101 ? 14.995 -2.119 -16.880 1.00 98.38 101 TRP A C 1
ATOM 745 O O . TRP A 1 101 ? 15.196 -0.923 -16.668 1.00 98.38 101 TRP A O 1
ATOM 755 N N . ALA A 1 102 ? 15.945 -2.898 -17.418 1.00 97.75 102 ALA A N 1
ATOM 756 C CA . ALA A 1 102 ? 17.330 -2.461 -17.647 1.00 97.75 102 ALA A CA 1
ATOM 757 C C . ALA A 1 102 ? 17.477 -1.291 -18.637 1.00 97.75 102 ALA A C 1
ATOM 759 O O . ALA A 1 102 ? 18.455 -0.547 -18.557 1.00 97.75 102 ALA A O 1
ATOM 760 N N . GLU A 1 103 ? 16.510 -1.118 -19.539 1.00 97.25 103 GLU A N 1
ATOM 761 C CA . GLU A 1 103 ? 16.506 -0.061 -20.560 1.00 97.25 103 GLU A CA 1
ATOM 762 C C . GLU A 1 103 ? 15.483 1.050 -20.266 1.00 97.25 103 GLU A C 1
ATOM 764 O O . GLU A 1 103 ? 15.478 2.090 -20.926 1.00 97.25 103 GLU A O 1
ATOM 769 N N . GLU A 1 104 ? 14.641 0.869 -19.248 1.00 98.38 104 GLU A N 1
ATOM 770 C CA . GLU A 1 104 ? 13.587 1.820 -18.905 1.00 98.38 104 GLU A CA 1
ATOM 771 C C . GLU A 1 104 ? 14.158 2.975 -18.076 1.00 98.38 104 GLU A C 1
ATOM 773 O O . GLU A 1 104 ? 14.762 2.770 -17.021 1.00 98.38 104 GLU A O 1
ATOM 778 N N . GLU A 1 105 ? 13.971 4.212 -18.544 1.00 98.31 105 GLU A N 1
ATOM 779 C CA . GLU A 1 105 ? 14.411 5.420 -17.828 1.00 98.31 105 GLU A CA 1
ATOM 780 C C . GLU A 1 105 ? 13.489 5.774 -16.655 1.00 98.31 105 GLU A C 1
ATOM 782 O O . GLU A 1 105 ? 13.938 6.364 -15.673 1.00 98.31 105 GLU A O 1
ATOM 787 N N . PHE A 1 106 ? 12.217 5.394 -16.739 1.00 98.69 106 PHE A N 1
ATOM 788 C CA . PHE A 1 106 ? 11.211 5.615 -15.709 1.00 98.69 106 PHE A CA 1
ATOM 789 C C . PHE A 1 106 ? 10.451 4.325 -15.451 1.00 98.69 106 PHE A C 1
ATOM 791 O O . PHE A 1 106 ? 10.202 3.554 -16.375 1.00 98.69 106 PHE A O 1
ATOM 798 N N . ILE A 1 107 ? 10.057 4.129 -14.198 1.00 98.81 107 ILE A N 1
ATOM 799 C CA . ILE A 1 107 ? 9.188 3.028 -13.797 1.00 98.81 107 ILE A CA 1
ATOM 800 C C . ILE A 1 107 ? 7.932 3.636 -13.194 1.00 98.81 107 ILE A C 1
ATOM 802 O O . ILE A 1 107 ? 7.998 4.408 -12.228 1.00 98.81 107 ILE A O 1
ATOM 806 N N . ASP A 1 108 ? 6.798 3.273 -13.778 1.00 98.88 108 ASP A N 1
ATOM 807 C CA . ASP A 1 108 ? 5.487 3.569 -13.232 1.00 98.88 108 ASP A CA 1
ATOM 808 C C . ASP A 1 108 ? 5.140 2.501 -12.193 1.00 98.88 108 ASP A C 1
ATOM 810 O O . ASP A 1 108 ? 5.271 1.302 -12.440 1.00 98.88 108 ASP A O 1
ATOM 814 N N . ILE A 1 109 ? 4.720 2.936 -11.009 1.00 98.88 109 ILE A N 1
ATOM 815 C CA . ILE A 1 109 ? 4.390 2.063 -9.884 1.00 98.88 109 ILE A CA 1
ATOM 816 C C . ILE A 1 109 ? 2.930 2.307 -9.525 1.00 98.88 109 ILE A C 1
ATOM 818 O O . ILE A 1 109 ? 2.596 3.304 -8.880 1.00 98.88 109 ILE A O 1
ATOM 822 N N . LEU A 1 110 ? 2.058 1.397 -9.952 1.00 98.81 110 LEU A N 1
ATOM 823 C CA . LEU A 1 110 ? 0.638 1.433 -9.627 1.00 98.81 110 LEU A CA 1
ATOM 824 C C . LEU A 1 110 ? 0.384 0.592 -8.377 1.00 98.81 110 LEU A C 1
ATOM 826 O O . LEU A 1 110 ? 0.741 -0.584 -8.313 1.00 98.81 110 LEU A O 1
ATOM 830 N N . VAL A 1 111 ? -0.264 1.191 -7.384 1.00 98.62 111 VAL A N 1
ATOM 831 C CA . VAL A 1 111 ? -0.608 0.534 -6.123 1.00 98.62 111 VAL A CA 1
ATOM 832 C C . VAL A 1 111 ? -2.093 0.712 -5.857 1.00 98.62 111 VAL A C 1
ATOM 834 O O . VAL A 1 111 ? -2.617 1.818 -5.967 1.00 98.62 111 VAL A O 1
ATOM 837 N N . GLN A 1 112 ? -2.774 -0.362 -5.463 1.00 98.19 112 GLN A N 1
ATOM 838 C CA . GLN A 1 112 ? -4.096 -0.246 -4.857 1.00 98.19 112 GLN A CA 1
ATOM 839 C C . GLN A 1 112 ? -3.945 -0.207 -3.336 1.00 98.19 112 GLN A C 1
ATOM 841 O O . GLN A 1 112 ? -3.543 -1.203 -2.728 1.00 98.19 112 GLN A O 1
ATOM 846 N N . VAL A 1 113 ? -4.241 0.945 -2.735 1.00 97.75 113 VAL A N 1
ATOM 847 C CA . VAL A 1 113 ? -4.059 1.224 -1.302 1.00 97.75 113 VAL A CA 1
ATOM 848 C C . VAL A 1 113 ? -5.394 1.458 -0.607 1.00 97.75 113 VAL A C 1
ATOM 850 O O . VAL A 1 113 ? -6.329 1.980 -1.212 1.00 97.75 113 VAL A O 1
ATOM 853 N N . TYR A 1 114 ? -5.481 1.130 0.680 1.00 96.38 114 TYR A N 1
ATOM 854 C CA . TYR A 1 114 ? -6.628 1.533 1.491 1.00 96.38 114 TYR A CA 1
ATOM 855 C C . TYR A 1 114 ? -6.481 2.984 1.977 1.00 96.38 114 TYR A C 1
ATOM 857 O O . TYR A 1 114 ? -5.428 3.392 2.467 1.00 96.38 114 TYR A O 1
ATOM 865 N N . GLY A 1 115 ? -7.545 3.772 1.826 1.00 95.06 115 GLY A N 1
ATOM 866 C CA . GLY A 1 115 ? -7.586 5.209 2.082 1.00 95.06 115 GLY A CA 1
ATOM 867 C C . GLY A 1 115 ? -7.677 5.600 3.556 1.00 95.06 115 GLY A C 1
ATOM 868 O O . GLY A 1 115 ? -8.712 6.104 3.999 1.00 95.06 115 GLY A O 1
ATOM 869 N N . ASP A 1 116 ? -6.618 5.383 4.334 1.00 91.75 116 ASP A N 1
ATOM 870 C CA . ASP A 1 116 ? -6.564 5.718 5.760 1.00 91.75 116 ASP A CA 1
ATOM 871 C C . ASP A 1 116 ? -5.410 6.673 6.134 1.00 91.75 116 ASP A C 1
ATOM 873 O O . ASP A 1 116 ? -4.752 7.280 5.288 1.00 91.75 116 ASP A O 1
ATOM 877 N N . ALA A 1 117 ? -5.198 6.867 7.439 1.00 92.00 117 ALA A N 1
ATOM 878 C CA . ALA A 1 117 ? -4.174 7.769 7.955 1.00 92.00 117 ALA A CA 1
ATOM 879 C C . ALA A 1 117 ? -2.734 7.335 7.613 1.00 92.00 117 ALA A C 1
ATOM 881 O O . ALA A 1 117 ? -1.841 8.182 7.641 1.00 92.00 117 ALA A O 1
ATOM 882 N N . ALA A 1 118 ? -2.491 6.064 7.268 1.00 94.12 118 ALA A N 1
ATOM 883 C CA . ALA A 1 118 ? -1.155 5.559 6.960 1.00 94.12 118 ALA A CA 1
ATOM 884 C C . ALA A 1 118 ? -0.585 6.125 5.651 1.00 94.12 118 ALA A C 1
ATOM 886 O O . ALA A 1 118 ? 0.625 6.038 5.428 1.00 94.12 118 ALA A O 1
ATOM 887 N N . LEU A 1 119 ? -1.420 6.737 4.803 1.00 96.56 119 LEU A N 1
ATOM 888 C CA . LEU A 1 119 ? -0.990 7.431 3.586 1.00 96.56 119 LEU A CA 1
ATOM 889 C C . LEU A 1 119 ? -0.340 8.799 3.861 1.00 96.56 119 LEU A C 1
ATOM 891 O O . LEU A 1 119 ? 0.325 9.351 2.985 1.00 96.56 119 LEU A O 1
ATOM 895 N N . PHE A 1 120 ? -0.496 9.340 5.071 1.00 96.12 120 PHE A N 1
ATOM 896 C CA . PHE A 1 120 ? -0.155 10.723 5.403 1.00 96.12 120 PHE A CA 1
ATOM 897 C C . PHE A 1 120 ? 0.904 10.804 6.506 1.00 96.12 120 PHE A C 1
ATOM 899 O O . PHE A 1 120 ? 1.341 9.801 7.078 1.00 96.12 120 PHE A O 1
ATOM 906 N N . ASN A 1 121 ? 1.388 12.015 6.778 1.00 92.88 121 ASN A N 1
ATOM 907 C CA . ASN A 1 121 ? 2.227 12.254 7.951 1.00 92.88 121 ASN A CA 1
ATOM 908 C C . ASN A 1 121 ? 1.380 12.343 9.238 1.00 92.88 121 ASN A C 1
ATOM 910 O O . ASN A 1 121 ? 0.151 12.348 9.196 1.00 92.88 121 ASN A O 1
ATOM 914 N N . ALA A 1 122 ? 2.035 12.460 10.397 1.00 89.31 122 ALA A N 1
ATOM 915 C CA . ALA A 1 122 ? 1.356 12.523 11.697 1.00 89.31 122 ALA A CA 1
ATOM 916 C C . ALA A 1 122 ? 0.393 13.720 11.858 1.00 89.31 122 ALA A C 1
ATOM 918 O O . ALA A 1 122 ? -0.497 13.675 12.702 1.00 89.31 122 ALA A O 1
ATOM 919 N N . ALA A 1 123 ? 0.553 14.777 11.055 1.00 90.50 123 ALA A N 1
ATOM 920 C CA . ALA A 1 123 ? -0.353 15.925 11.022 1.00 90.50 123 ALA A CA 1
ATOM 921 C C . ALA A 1 123 ? -1.525 15.740 10.035 1.00 90.50 123 ALA A C 1
ATOM 923 O O . ALA A 1 123 ? -2.340 16.646 9.883 1.00 90.50 123 ALA A O 1
ATOM 924 N N . GLY A 1 124 ? -1.611 14.596 9.347 1.00 89.69 124 GLY A N 1
ATOM 925 C CA . GLY A 1 124 ? -2.623 14.318 8.326 1.00 89.69 124 GLY A CA 1
ATOM 926 C C . GLY A 1 124 ? -2.375 15.013 6.984 1.00 89.69 124 GLY A C 1
ATOM 927 O O . GLY A 1 124 ? -3.268 15.030 6.145 1.00 89.69 124 GLY A O 1
ATOM 928 N N . ALA A 1 125 ? -1.188 15.589 6.769 1.00 94.75 125 ALA A N 1
ATOM 929 C CA . ALA A 1 125 ? -0.830 16.239 5.511 1.00 94.75 125 ALA A CA 1
ATOM 930 C C . ALA A 1 125 ? -0.136 15.261 4.537 1.00 94.75 125 ALA A C 1
ATOM 932 O O . ALA A 1 125 ? 0.462 14.272 4.990 1.00 94.75 125 ALA A O 1
ATOM 933 N N . PRO A 1 126 ? -0.173 15.537 3.214 1.00 96.81 126 PRO A N 1
ATOM 934 C CA . PRO A 1 126 ? 0.533 14.744 2.214 1.00 96.81 126 PRO A CA 1
ATOM 935 C C . PRO A 1 126 ? 2.010 14.564 2.566 1.00 96.81 126 PRO A C 1
ATOM 937 O O . PRO A 1 126 ? 2.668 15.473 3.084 1.00 96.81 126 PRO A O 1
ATOM 940 N N . ARG A 1 127 ? 2.534 13.371 2.285 1.00 96.69 127 ARG A N 1
ATOM 941 C CA . ARG A 1 127 ? 3.948 13.031 2.464 1.00 96.69 127 ARG A CA 1
ATOM 942 C C . ARG A 1 127 ? 4.536 12.513 1.161 1.00 96.69 127 ARG A C 1
ATOM 944 O O . ARG A 1 127 ? 3.810 11.999 0.315 1.00 96.69 127 ARG A O 1
ATOM 951 N N . ASN A 1 128 ? 5.854 12.623 1.036 1.00 97.94 128 ASN A N 1
ATOM 952 C CA . ASN A 1 128 ? 6.584 12.030 -0.078 1.00 97.94 128 ASN A CA 1
ATOM 953 C C . ASN A 1 128 ? 6.678 10.516 0.098 1.00 97.94 128 ASN A C 1
ATOM 955 O O . ASN A 1 128 ? 7.002 10.039 1.188 1.00 97.94 128 ASN A O 1
ATOM 959 N N . PHE A 1 129 ? 6.451 9.785 -0.986 1.00 98.44 129 PHE A N 1
ATOM 960 C CA . PHE A 1 129 ? 6.704 8.355 -1.063 1.00 98.44 129 PHE A CA 1
ATOM 961 C C . PHE A 1 129 ? 8.046 8.131 -1.752 1.00 98.44 129 PHE A C 1
ATOM 963 O O . PHE A 1 129 ? 8.227 8.474 -2.920 1.00 98.44 129 PHE A O 1
ATOM 970 N N . HIS A 1 130 ? 9.001 7.583 -1.005 1.00 98.56 130 HIS A N 1
ATOM 971 C CA . HIS A 1 130 ? 10.335 7.272 -1.504 1.00 98.56 130 HIS A CA 1
ATOM 972 C C . HIS A 1 130 ? 10.449 5.787 -1.836 1.00 98.56 130 HIS A C 1
ATOM 974 O O . HIS A 1 130 ? 9.967 4.938 -1.084 1.00 98.56 130 HIS A O 1
ATOM 980 N N . PHE A 1 131 ? 11.117 5.490 -2.946 1.00 98.69 131 PHE A N 1
ATOM 981 C CA . PHE A 1 131 ? 11.293 4.132 -3.450 1.00 98.69 131 PHE A CA 1
ATOM 982 C C . PHE A 1 131 ? 12.780 3.826 -3.536 1.00 98.69 131 PHE A C 1
ATOM 984 O O . PHE A 1 131 ? 13.470 4.350 -4.404 1.00 98.69 131 PHE A O 1
ATOM 991 N N . LEU A 1 132 ? 13.293 3.016 -2.617 1.00 98.56 132 LEU A N 1
ATOM 992 C CA . LEU A 1 132 ? 14.681 2.589 -2.636 1.00 98.56 132 LEU A CA 1
ATOM 993 C C . LEU A 1 132 ? 14.905 1.593 -3.782 1.00 98.56 132 LEU A C 1
ATOM 995 O O . LEU A 1 132 ? 14.185 0.602 -3.914 1.00 98.56 132 LEU A O 1
ATOM 999 N N . THR A 1 133 ? 15.921 1.876 -4.589 1.00 98.56 133 THR A N 1
ATOM 1000 C CA . THR A 1 133 ? 16.334 1.131 -5.783 1.00 98.56 133 THR A CA 1
ATOM 1001 C C . THR A 1 133 ? 17.840 0.878 -5.755 1.00 98.56 133 THR A C 1
ATOM 1003 O O . THR A 1 133 ? 18.589 1.602 -5.085 1.00 98.56 133 THR A O 1
ATOM 1006 N N . GLY A 1 134 ? 18.285 -0.134 -6.501 1.00 98.00 134 GLY A N 1
ATOM 1007 C CA . GLY A 1 134 ? 19.682 -0.550 -6.561 1.00 98.00 134 GLY A CA 1
ATOM 1008 C C . GLY A 1 134 ? 20.086 -1.530 -5.462 1.00 98.00 134 GLY A C 1
ATOM 1009 O O . GLY A 1 134 ? 19.300 -1.931 -4.602 1.00 98.00 134 GLY A O 1
ATOM 1010 N N . THR A 1 135 ? 21.359 -1.904 -5.489 1.00 97.44 135 THR A N 1
ATOM 1011 C CA . THR A 1 135 ? 21.978 -2.872 -4.578 1.00 97.44 135 THR A CA 1
ATOM 1012 C C . THR A 1 135 ? 23.104 -2.199 -3.806 1.00 97.44 135 THR A C 1
ATOM 1014 O O . THR A 1 135 ? 23.778 -1.322 -4.341 1.00 97.44 135 THR A O 1
ATOM 1017 N N . LEU A 1 136 ? 23.402 -2.649 -2.587 1.00 97.00 136 LEU A N 1
ATOM 1018 C CA . LEU A 1 136 ? 24.565 -2.132 -1.860 1.00 97.00 136 LEU A CA 1
ATOM 1019 C C . LEU A 1 136 ? 25.864 -2.345 -2.665 1.00 97.00 136 LEU A C 1
ATOM 1021 O O . LEU A 1 136 ? 26.043 -3.432 -3.219 1.00 97.00 136 LEU A O 1
ATOM 1025 N N . PRO A 1 137 ? 26.777 -1.354 -2.701 1.00 96.25 137 PRO A N 1
ATOM 1026 C CA . PRO A 1 137 ? 26.757 -0.099 -1.932 1.00 96.25 137 PRO A CA 1
ATOM 1027 C C . PRO A 1 137 ? 26.050 1.091 -2.619 1.00 96.25 137 PRO A C 1
ATOM 1029 O O . PRO A 1 137 ? 26.031 2.183 -2.057 1.00 96.25 137 PRO A O 1
ATOM 1032 N N . GLU A 1 138 ? 25.491 0.919 -3.816 1.00 96.94 138 GLU A N 1
ATOM 1033 C CA . GLU A 1 138 ? 24.959 2.005 -4.649 1.00 96.94 138 GLU A CA 1
ATOM 1034 C C . GLU A 1 138 ? 23.429 1.994 -4.674 1.00 96.94 138 GLU A C 1
ATOM 1036 O O . GLU A 1 138 ? 22.797 1.256 -5.430 1.00 96.94 138 GLU A O 1
ATOM 1041 N N . LEU A 1 139 ? 22.843 2.850 -3.838 1.00 97.44 139 LEU A N 1
ATOM 1042 C CA . LEU A 1 139 ? 21.400 2.970 -3.665 1.00 97.44 139 LEU A CA 1
ATOM 1043 C C . LEU A 1 139 ? 20.905 4.359 -4.060 1.00 97.44 139 LEU A C 1
ATOM 1045 O O . LEU A 1 139 ? 21.598 5.357 -3.854 1.00 97.44 139 LEU A O 1
ATOM 1049 N N . ALA A 1 140 ? 19.663 4.429 -4.529 1.00 98.12 140 ALA A N 1
ATOM 1050 C CA . ALA A 1 140 ? 18.929 5.682 -4.664 1.00 98.12 140 ALA A CA 1
ATOM 1051 C C . ALA A 1 140 ? 17.514 5.535 -4.109 1.00 98.12 140 ALA A C 1
ATOM 1053 O O . ALA A 1 140 ? 16.894 4.489 -4.273 1.00 98.12 140 ALA A O 1
ATOM 1054 N N . ALA A 1 141 ? 16.994 6.595 -3.489 1.00 98.06 141 ALA A N 1
ATOM 1055 C CA . ALA A 1 141 ? 15.626 6.661 -2.972 1.00 98.06 141 ALA A CA 1
ATOM 1056 C C . ALA A 1 141 ? 14.832 7.801 -3.645 1.00 98.06 141 ALA A C 1
ATOM 1058 O O . ALA A 1 141 ? 14.488 8.788 -2.976 1.00 98.06 141 ALA A O 1
ATOM 1059 N N . PRO A 1 142 ? 14.590 7.737 -4.973 1.00 98.31 142 PRO A N 1
ATOM 1060 C CA . PRO A 1 142 ? 13.785 8.731 -5.675 1.00 98.31 142 PRO A CA 1
ATOM 1061 C C . PRO A 1 142 ? 12.424 8.955 -5.008 1.00 98.31 142 PRO A C 1
ATOM 1063 O O . PRO A 1 142 ? 11.803 8.032 -4.480 1.00 98.31 142 PRO A O 1
ATOM 1066 N N . ASN A 1 143 ? 11.965 10.206 -5.049 1.00 98.44 143 ASN A N 1
ATOM 1067 C CA . ASN A 1 143 ? 10.606 10.571 -4.664 1.00 98.44 143 ASN A CA 1
ATOM 1068 C C . ASN A 1 143 ? 9.657 10.231 -5.820 1.00 98.44 143 ASN A C 1
ATOM 1070 O O . ASN A 1 143 ? 9.818 10.787 -6.904 1.00 98.44 143 ASN A O 1
ATOM 1074 N N . GLY A 1 144 ? 8.689 9.346 -5.582 1.00 97.75 144 GLY A N 1
ATOM 1075 C CA . GLY A 1 144 ? 7.673 8.969 -6.566 1.00 97.75 144 GLY A CA 1
ATOM 1076 C C . GLY A 1 144 ? 6.425 9.851 -6.556 1.00 97.75 144 GLY A C 1
ATOM 1077 O O . GLY A 1 144 ? 5.563 9.680 -7.414 1.00 97.75 144 GLY A O 1
ATOM 1078 N N . GLY A 1 145 ? 6.318 10.777 -5.596 1.00 97.56 145 GLY A N 1
ATOM 1079 C CA . GLY A 1 145 ? 5.218 11.732 -5.489 1.00 97.56 145 GLY A CA 1
ATOM 1080 C C . GLY A 1 145 ? 4.555 11.757 -4.113 1.00 97.56 145 GLY A C 1
ATOM 1081 O O . GLY A 1 145 ? 5.030 11.164 -3.141 1.00 97.56 145 GLY A O 1
ATOM 1082 N N . GLN A 1 146 ? 3.439 12.480 -4.043 1.00 97.81 146 GLN A N 1
ATOM 1083 C CA . GLN A 1 146 ? 2.582 12.583 -2.865 1.00 97.81 146 GLN A CA 1
ATOM 1084 C C . GLN A 1 146 ? 1.169 12.133 -3.214 1.00 97.81 146 GLN A C 1
ATOM 1086 O O . GLN A 1 146 ? 0.727 12.297 -4.349 1.00 97.81 146 GLN A O 1
ATOM 1091 N N . ILE A 1 147 ? 0.451 11.621 -2.217 1.00 98.00 147 ILE A N 1
ATOM 1092 C CA . ILE A 1 147 ? -0.966 11.287 -2.354 1.00 98.00 147 ILE A CA 1
ATOM 1093 C C . ILE A 1 147 ? -1.805 12.470 -1.832 1.00 98.00 147 ILE A C 1
ATOM 1095 O O . ILE A 1 147 ? -1.567 12.915 -0.703 1.00 98.00 147 ILE A O 1
ATOM 1099 N N . PRO A 1 148 ? -2.769 12.984 -2.619 1.00 96.19 148 PRO A N 1
ATOM 1100 C CA . PRO A 1 148 ? -3.739 13.986 -2.176 1.00 96.19 148 PRO A CA 1
ATOM 1101 C C . PRO A 1 148 ? -4.529 13.565 -0.924 1.00 96.19 148 PRO A C 1
ATOM 1103 O O . PRO A 1 148 ? -4.791 12.382 -0.701 1.00 96.19 148 PRO A O 1
ATOM 1106 N N . VAL A 1 149 ? -4.929 14.537 -0.095 1.00 94.62 149 VAL A N 1
ATOM 1107 C CA . VAL A 1 149 ? -5.649 14.285 1.175 1.00 94.62 149 VAL A CA 1
ATOM 1108 C C . VAL A 1 149 ? -7.015 13.636 0.966 1.00 94.62 149 VAL A C 1
ATOM 1110 O O . VAL A 1 149 ? -7.518 12.944 1.847 1.00 94.62 149 VAL A O 1
ATOM 1113 N N . GLU A 1 150 ? -7.586 13.810 -0.220 1.00 94.81 150 GLU A N 1
ATOM 1114 C CA . GLU A 1 150 ? -8.834 13.217 -0.680 1.00 94.81 150 GLU A CA 1
ATOM 1115 C C . GLU A 1 150 ? -8.771 11.684 -0.706 1.00 94.81 150 GLU A C 1
ATOM 1117 O O . GLU A 1 150 ? -9.805 11.033 -0.574 1.00 94.81 150 GLU A O 1
ATOM 1122 N N . ALA A 1 151 ? -7.573 11.089 -0.782 1.00 95.81 151 ALA A N 1
ATOM 1123 C CA . ALA A 1 151 ? -7.399 9.645 -0.651 1.00 95.81 151 ALA A CA 1
ATOM 1124 C C . AL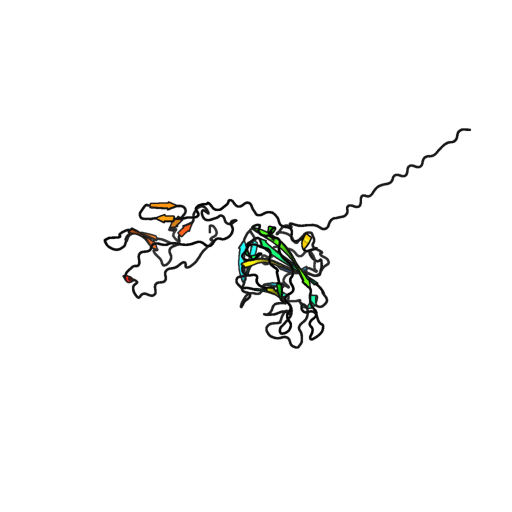A A 1 151 ? -7.686 9.131 0.770 1.00 95.81 151 ALA A C 1
ATOM 1126 O O . ALA A 1 151 ? -7.837 7.925 0.955 1.00 95.81 151 ALA A O 1
ATOM 1127 N N . LYS A 1 152 ? -7.797 10.002 1.789 1.00 93.25 152 LYS A N 1
ATOM 1128 C CA . LYS A 1 152 ? -8.236 9.624 3.144 1.00 93.25 152 LYS A CA 1
ATOM 1129 C C . LYS A 1 152 ? -9.754 9.405 3.192 1.00 93.25 152 LYS A C 1
ATOM 1131 O O . LYS A 1 152 ? -10.479 10.110 3.893 1.00 93.25 152 LYS A O 1
ATOM 1136 N N . ASN A 1 153 ? -10.245 8.440 2.423 1.00 91.94 153 ASN A N 1
ATOM 1137 C CA . ASN A 1 153 ? -11.669 8.260 2.141 1.00 91.94 153 ASN A CA 1
ATOM 1138 C C . ASN A 1 153 ? -12.254 6.917 2.603 1.00 91.94 153 ASN A C 1
ATOM 1140 O O . ASN A 1 153 ? -13.433 6.666 2.358 1.00 91.94 153 ASN A O 1
ATOM 1144 N N . LYS A 1 154 ? -11.468 6.065 3.275 1.00 89.81 154 LYS A N 1
ATOM 1145 C CA . LYS A 1 154 ? -11.890 4.720 3.710 1.00 89.81 154 LYS A CA 1
ATOM 1146 C C . LYS A 1 154 ? -12.332 3.811 2.564 1.00 89.81 154 LYS A C 1
ATOM 1148 O O . LYS A 1 154 ? -13.179 2.945 2.737 1.00 89.81 154 LYS A O 1
ATOM 1153 N N . ARG A 1 155 ? -11.741 3.999 1.385 1.00 92.06 155 ARG A N 1
ATOM 1154 C CA . ARG A 1 155 ? -11.969 3.167 0.201 1.00 92.06 155 ARG A CA 1
ATOM 1155 C C . ARG A 1 155 ? -10.660 2.565 -0.284 1.00 92.06 155 ARG A C 1
ATOM 1157 O O . ARG A 1 155 ? -9.579 3.054 0.041 1.00 92.06 155 ARG A O 1
ATOM 1164 N N . TRP A 1 156 ? -10.762 1.520 -1.092 1.00 95.38 156 TRP A N 1
ATOM 1165 C CA . TRP A 1 156 ? -9.650 1.079 -1.924 1.00 95.38 156 TRP A CA 1
ATOM 1166 C C . TRP A 1 156 ? -9.460 2.070 -3.070 1.00 95.38 156 TRP A C 1
ATOM 1168 O O . TRP A 1 156 ? -10.397 2.350 -3.815 1.00 95.38 156 TRP A O 1
ATOM 1178 N N . ASN A 1 157 ? -8.253 2.617 -3.183 1.00 97.75 157 ASN A N 1
ATOM 1179 C CA . ASN A 1 157 ? -7.899 3.641 -4.153 1.00 97.75 157 ASN A CA 1
ATOM 1180 C C . ASN A 1 157 ? -6.748 3.160 -5.029 1.00 97.75 157 ASN A C 1
ATOM 1182 O O . ASN A 1 157 ? -5.772 2.601 -4.526 1.00 97.75 157 ASN A O 1
ATOM 1186 N N . TRP A 1 158 ? -6.831 3.441 -6.325 1.00 98.56 158 TRP A N 1
ATOM 1187 C CA . TRP A 1 158 ? -5.680 3.354 -7.212 1.00 98.56 158 TRP A CA 1
ATOM 1188 C C . TRP A 1 158 ? -4.791 4.581 -7.026 1.00 98.56 158 TRP A C 1
ATOM 1190 O O . TRP A 1 158 ? -5.278 5.708 -7.019 1.00 98.56 158 TRP A O 1
ATOM 1200 N N . VAL A 1 159 ? -3.493 4.349 -6.861 1.00 98.75 159 VAL A N 1
ATOM 1201 C CA . VAL A 1 159 ? -2.476 5.391 -6.748 1.00 98.75 159 VAL A CA 1
ATOM 1202 C C . VAL A 1 159 ? -1.330 5.055 -7.686 1.00 98.75 159 VAL A C 1
ATOM 1204 O O . VAL A 1 159 ? -0.742 3.978 -7.594 1.00 98.75 159 VAL A O 1
ATOM 1207 N N . LEU A 1 160 ? -1.009 5.984 -8.577 1.00 98.81 160 LEU A N 1
ATOM 1208 C CA . LEU A 1 160 ? 0.118 5.904 -9.487 1.00 98.81 160 LEU A CA 1
ATOM 1209 C C . LEU A 1 160 ? 1.256 6.797 -8.993 1.00 98.81 160 LEU A C 1
ATOM 1211 O O . LEU A 1 160 ? 1.092 8.006 -8.802 1.00 98.81 160 LEU A O 1
ATOM 1215 N N . PHE A 1 161 ? 2.423 6.185 -8.832 1.00 98.81 161 PHE A N 1
ATOM 1216 C CA . PHE A 1 161 ? 3.701 6.856 -8.639 1.00 98.81 161 PHE A CA 1
ATOM 1217 C C . PHE A 1 161 ? 4.567 6.688 -9.883 1.00 98.81 161 PHE A C 1
ATOM 1219 O O . PHE A 1 161 ? 4.410 5.729 -10.637 1.00 98.81 161 PHE A O 1
ATOM 1226 N N . ARG A 1 162 ? 5.535 7.586 -10.055 1.00 98.62 162 ARG A N 1
ATOM 1227 C CA . ARG A 1 162 ? 6.538 7.490 -11.118 1.00 98.62 162 ARG A CA 1
ATOM 1228 C C . ARG A 1 162 ? 7.902 7.832 -10.561 1.00 98.62 162 ARG A C 1
ATOM 1230 O O . ARG A 1 162 ? 8.074 8.897 -9.970 1.00 98.62 162 ARG A O 1
ATOM 1237 N N . ILE A 1 163 ? 8.874 6.949 -10.762 1.00 98.75 163 ILE A N 1
ATOM 1238 C CA . ILE A 1 163 ? 10.253 7.180 -10.326 1.00 98.75 163 ILE A CA 1
ATOM 1239 C C . ILE A 1 163 ? 11.221 7.147 -11.509 1.00 98.75 163 ILE A C 1
ATOM 1241 O O . ILE A 1 163 ? 11.034 6.348 -12.429 1.00 98.75 163 ILE A O 1
ATOM 1245 N N . PRO A 1 164 ? 12.279 7.976 -11.503 1.00 98.56 164 PRO A N 1
ATOM 1246 C CA . PRO A 1 164 ? 13.395 7.790 -12.415 1.00 98.56 164 PRO A CA 1
ATOM 1247 C C . PRO A 1 164 ? 14.176 6.524 -12.043 1.00 98.56 164 PRO A C 1
ATOM 1249 O O . PRO A 1 164 ? 14.515 6.304 -10.877 1.00 98.56 164 PRO A O 1
ATOM 1252 N N . ASN A 1 165 ? 14.531 5.732 -13.047 1.00 98.56 165 ASN A N 1
ATOM 1253 C CA . ASN A 1 165 ? 15.479 4.636 -12.939 1.00 98.56 165 ASN A CA 1
ATOM 1254 C C . ASN A 1 165 ? 16.888 5.180 -13.218 1.00 98.56 165 ASN A C 1
ATOM 1256 O O . ASN A 1 165 ? 17.320 5.332 -14.363 1.00 98.56 165 ASN A O 1
ATOM 1260 N N . GLY A 1 166 ? 17.587 5.574 -12.154 1.00 97.75 166 GLY A N 1
ATOM 1261 C CA . GLY A 1 166 ? 18.900 6.211 -12.259 1.00 97.75 166 GLY A CA 1
ATOM 1262 C C . GLY A 1 166 ? 19.963 5.314 -12.901 1.00 97.75 166 GLY A C 1
ATOM 1263 O O . GLY A 1 166 ? 19.832 4.093 -12.935 1.00 97.75 166 GLY A O 1
ATOM 1264 N N . ILE A 1 167 ? 21.041 5.930 -13.385 1.00 97.81 167 ILE A N 1
ATOM 1265 C CA . ILE A 1 167 ? 22.237 5.219 -13.852 1.00 97.81 167 ILE A CA 1
ATOM 1266 C C . ILE A 1 167 ? 23.196 5.032 -12.675 1.00 97.81 167 ILE A C 1
ATOM 1268 O O . ILE A 1 167 ? 23.525 5.990 -11.972 1.00 97.81 167 ILE A O 1
ATOM 1272 N N . ARG A 1 168 ? 23.652 3.797 -12.473 1.00 95.88 168 ARG A N 1
ATOM 1273 C CA . ARG A 1 168 ? 24.673 3.428 -11.498 1.00 95.88 168 ARG A CA 1
ATOM 1274 C C . ARG A 1 168 ? 26.029 3.971 -11.944 1.00 95.88 168 ARG A C 1
ATOM 1276 O O . ARG A 1 168 ? 26.431 3.818 -13.097 1.00 95.88 168 ARG A O 1
ATOM 1283 N N . ALA A 1 169 ? 26.750 4.603 -11.023 1.00 94.88 169 ALA A N 1
ATOM 1284 C CA . ALA A 1 169 ? 28.009 5.268 -11.342 1.00 94.88 169 ALA A CA 1
ATOM 1285 C C . ALA A 1 169 ? 29.156 4.280 -11.596 1.00 94.88 169 ALA A C 1
ATOM 1287 O O . ALA A 1 169 ? 30.060 4.590 -12.370 1.00 94.88 169 ALA A O 1
ATOM 1288 N N . SER A 1 170 ? 29.139 3.114 -10.947 1.00 95.12 170 SER A N 1
ATOM 1289 C CA . SER A 1 170 ? 30.224 2.133 -11.057 1.00 95.12 170 SER A CA 1
ATOM 1290 C C . SER A 1 170 ? 30.322 1.428 -12.410 1.00 95.12 170 SER A C 1
ATOM 1292 O O . SER A 1 170 ? 31.434 1.088 -12.815 1.00 95.12 170 SER A O 1
ATOM 1294 N N . ASP A 1 171 ? 29.205 1.204 -13.106 1.00 96.06 171 ASP A N 1
ATOM 1295 C CA . ASP A 1 171 ? 29.172 0.407 -14.341 1.00 96.06 171 ASP A CA 1
ATOM 1296 C C . ASP A 1 171 ? 28.320 0.998 -15.480 1.00 96.06 171 ASP A C 1
ATOM 1298 O O . ASP A 1 171 ? 28.323 0.456 -16.585 1.00 96.06 171 ASP A O 1
ATOM 1302 N N . GLY A 1 172 ? 27.625 2.119 -15.254 1.00 97.06 172 GLY A N 1
ATOM 1303 C CA . GLY A 1 172 ? 26.804 2.788 -16.265 1.00 97.06 172 GLY A CA 1
ATOM 1304 C C . GLY A 1 172 ? 25.471 2.099 -16.572 1.00 97.06 172 GLY A C 1
ATOM 1305 O O . GLY A 1 172 ? 24.768 2.540 -17.479 1.00 97.06 172 GLY A O 1
ATOM 1306 N N . THR A 1 173 ? 25.104 1.048 -15.836 1.00 97.75 173 THR A N 1
ATOM 1307 C CA . THR A 1 173 ? 23.818 0.349 -15.992 1.00 97.75 173 THR A CA 1
ATOM 1308 C C . THR A 1 173 ? 22.723 0.996 -15.140 1.00 97.75 173 THR A C 1
ATOM 1310 O O . THR A 1 173 ? 23.004 1.814 -14.265 1.00 97.75 173 THR A O 1
ATOM 1313 N N . ARG A 1 174 ? 21.450 0.668 -15.378 1.00 98.19 174 ARG A N 1
ATOM 1314 C CA . ARG A 1 174 ? 20.332 1.176 -14.565 1.00 98.19 174 ARG A CA 1
ATOM 1315 C C . ARG A 1 174 ? 20.314 0.576 -13.155 1.00 98.19 174 ARG A C 1
ATOM 1317 O O . ARG A 1 174 ? 20.698 -0.578 -12.962 1.00 98.19 174 ARG A O 1
ATOM 1324 N N . LEU A 1 175 ?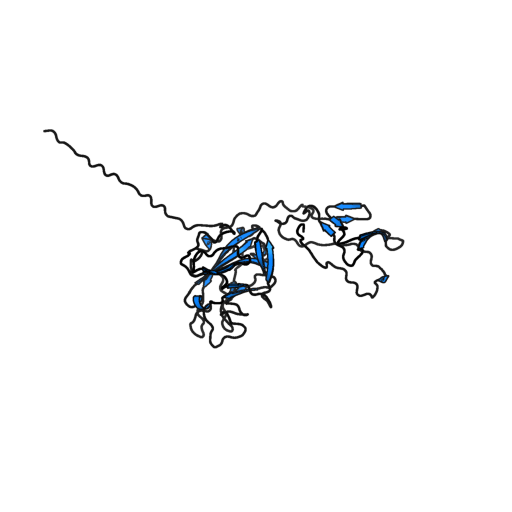 19.841 1.344 -12.170 1.00 98.25 175 LEU A N 1
ATOM 1325 C CA . LEU A 1 175 ? 19.721 0.901 -10.774 1.00 98.25 175 LEU A CA 1
ATOM 1326 C C . LEU A 1 175 ? 18.691 -0.219 -10.602 1.00 98.25 175 LEU A C 1
ATOM 1328 O O . LEU A 1 175 ? 18.913 -1.110 -9.788 1.00 98.25 175 LEU A O 1
ATOM 1332 N N . VAL A 1 176 ? 17.605 -0.191 -11.375 1.00 98.44 176 VAL A N 1
ATOM 1333 C CA . VAL A 1 176 ? 16.645 -1.291 -11.507 1.00 98.44 176 VAL A CA 1
ATOM 1334 C C . VAL A 1 176 ? 16.882 -1.979 -12.849 1.00 98.44 176 VAL A C 1
ATOM 1336 O O . VAL A 1 176 ? 17.074 -1.311 -13.864 1.00 98.44 176 VAL A O 1
ATOM 1339 N N . GLY A 1 177 ? 16.891 -3.312 -12.848 1.00 97.69 177 GLY A N 1
ATOM 1340 C CA . GLY A 1 177 ? 17.136 -4.120 -14.048 1.00 97.69 177 GLY A CA 1
ATOM 1341 C C . GLY A 1 177 ? 18.554 -4.648 -14.218 1.00 97.69 177 GLY A C 1
ATOM 1342 O O . GLY A 1 177 ? 18.828 -5.375 -15.167 1.00 97.69 177 GLY A O 1
ATOM 1343 N N . SER A 1 178 ? 19.459 -4.366 -13.281 1.00 97.00 178 SER A N 1
ATOM 1344 C CA . SER A 1 178 ? 20.823 -4.895 -13.328 1.00 97.00 178 SER A CA 1
ATOM 1345 C C . SER A 1 178 ? 21.382 -5.180 -11.934 1.00 97.00 178 SER A C 1
ATOM 1347 O O . SER A 1 178 ? 20.980 -4.556 -10.953 1.00 97.00 178 SER A O 1
ATOM 1349 N N . ILE A 1 179 ? 22.357 -6.089 -11.852 1.00 97.19 179 ILE A N 1
ATOM 1350 C CA . ILE A 1 179 ? 23.130 -6.364 -10.634 1.00 97.19 179 ILE A CA 1
ATOM 1351 C C . ILE A 1 179 ? 24.609 -6.104 -10.951 1.00 97.19 179 ILE A C 1
ATOM 1353 O O . ILE A 1 179 ? 25.140 -6.741 -11.865 1.00 97.19 179 ILE A O 1
ATOM 1357 N N . PRO A 1 180 ? 25.293 -5.207 -10.221 1.00 96.25 180 PRO A N 1
ATOM 1358 C CA . PRO A 1 180 ? 26.698 -4.926 -10.464 1.00 96.25 180 PRO A CA 1
ATOM 1359 C C . PRO A 1 180 ? 27.581 -6.040 -9.891 1.00 96.25 180 PRO A C 1
ATOM 1361 O O . PRO A 1 180 ? 27.224 -6.723 -8.929 1.00 96.25 180 PRO A O 1
ATOM 1364 N N . ALA A 1 181 ? 28.797 -6.184 -10.417 1.00 96.44 181 ALA A N 1
ATOM 1365 C CA . ALA A 1 181 ? 29.742 -7.200 -9.941 1.00 96.44 181 ALA A CA 1
ATOM 1366 C C . ALA A 1 181 ? 30.161 -7.019 -8.465 1.00 96.44 181 ALA A C 1
ATOM 1368 O O . ALA A 1 181 ? 30.592 -7.977 -7.826 1.00 96.44 181 ALA A O 1
ATOM 1369 N N . ASN A 1 182 ? 30.053 -5.802 -7.923 1.00 95.00 182 ASN A N 1
ATOM 1370 C CA . ASN A 1 182 ? 30.379 -5.466 -6.534 1.00 95.00 182 ASN A CA 1
ATOM 1371 C C . ASN A 1 182 ? 29.161 -5.500 -5.586 1.00 95.00 182 ASN A C 1
ATOM 1373 O O . ASN A 1 182 ? 29.288 -5.001 -4.466 1.00 95.00 182 ASN A O 1
ATOM 1377 N N . ALA A 1 183 ? 28.013 -6.046 -6.012 1.00 96.94 183 ALA A N 1
ATOM 1378 C CA . ALA A 1 183 ? 26.796 -6.109 -5.202 1.00 96.94 183 ALA A CA 1
ATOM 1379 C C . ALA A 1 183 ? 27.011 -6.835 -3.863 1.00 96.94 183 ALA A C 1
ATOM 1381 O O . ALA A 1 183 ? 27.734 -7.831 -3.776 1.00 96.94 183 ALA A O 1
ATOM 1382 N N . GLN A 1 184 ? 26.358 -6.345 -2.807 1.00 96.75 184 GLN A N 1
ATOM 1383 C CA . GLN A 1 184 ? 26.477 -6.875 -1.445 1.00 96.75 184 GLN A CA 1
ATOM 1384 C C . GLN A 1 184 ? 25.110 -7.132 -0.803 1.00 96.75 184 GLN A C 1
ATOM 1386 O O . GLN A 1 184 ? 24.126 -6.455 -1.100 1.00 96.75 184 GLN A O 1
ATOM 1391 N N . GLY A 1 185 ? 25.064 -8.080 0.139 1.00 94.44 185 GLY A N 1
ATOM 1392 C CA . GLY A 1 185 ? 23.852 -8.422 0.887 1.00 94.44 185 GLY A CA 1
ATOM 1393 C C . GLY A 1 185 ? 22.889 -9.322 0.106 1.00 94.44 185 GLY A C 1
ATOM 1394 O O . GLY A 1 185 ? 23.315 -10.129 -0.714 1.00 94.44 185 GLY A O 1
ATOM 1395 N N . GLY A 1 186 ? 21.590 -9.218 0.396 1.00 93.31 186 GLY A N 1
ATOM 1396 C CA . GLY A 1 186 ? 20.546 -9.920 -0.354 1.00 93.31 186 GLY A CA 1
ATOM 1397 C C . GLY A 1 186 ? 20.120 -9.104 -1.570 1.00 93.31 186 GLY A C 1
ATOM 1398 O O . GLY A 1 186 ? 19.402 -8.122 -1.399 1.00 93.31 186 GLY A O 1
ATOM 1399 N N . PHE A 1 187 ? 20.561 -9.509 -2.762 1.00 95.44 187 PHE A N 1
ATOM 1400 C CA . PHE A 1 187 ? 20.338 -8.794 -4.027 1.00 95.44 187 PHE A CA 1
ATOM 1401 C C . PHE A 1 187 ? 19.763 -9.666 -5.146 1.00 95.44 187 PHE A C 1
ATOM 1403 O O . PHE A 1 187 ? 19.818 -9.298 -6.316 1.00 95.44 187 PHE A O 1
ATOM 1410 N N . GLN A 1 188 ? 19.213 -10.834 -4.810 1.00 95.44 188 GLN A N 1
ATOM 1411 C CA . GLN A 1 188 ? 18.811 -11.835 -5.800 1.00 95.44 188 GLN A CA 1
ATOM 1412 C C . GLN A 1 188 ? 17.770 -11.349 -6.831 1.00 95.44 188 GLN A C 1
ATOM 1414 O O . GLN A 1 188 ? 17.673 -11.950 -7.895 1.00 95.44 188 GLN A O 1
ATOM 1419 N N . PHE A 1 189 ? 17.036 -10.267 -6.542 1.00 97.06 189 PHE A N 1
ATOM 1420 C CA . PHE A 1 189 ? 16.060 -9.650 -7.450 1.00 97.06 189 PHE A CA 1
ATOM 1421 C C . PHE A 1 189 ? 16.430 -8.201 -7.838 1.00 97.06 189 PHE A C 1
ATOM 1423 O O . PHE A 1 189 ? 15.563 -7.391 -8.151 1.00 97.06 189 PHE A O 1
ATOM 1430 N N . GLY A 1 190 ? 17.717 -7.839 -7.799 1.00 95.38 190 GLY A N 1
ATOM 1431 C CA . GLY A 1 190 ? 18.200 -6.541 -8.300 1.00 95.38 190 GLY A CA 1
ATOM 1432 C C . GLY A 1 190 ? 18.094 -5.357 -7.332 1.00 95.38 190 GLY A C 1
ATOM 1433 O O . GLY A 1 190 ? 18.473 -4.247 -7.692 1.00 95.38 190 GLY A O 1
ATOM 1434 N N . GLY A 1 191 ? 17.614 -5.576 -6.108 1.00 96.56 191 GLY A N 1
ATOM 1435 C CA . GLY A 1 191 ? 17.463 -4.561 -5.062 1.00 96.56 191 GLY A CA 1
ATOM 1436 C C . GLY A 1 191 ? 18.089 -4.972 -3.724 1.00 96.56 191 GLY A C 1
ATOM 1437 O O . GLY A 1 191 ? 18.895 -5.895 -3.649 1.00 96.56 191 GLY A O 1
ATOM 1438 N N . VAL A 1 192 ? 17.722 -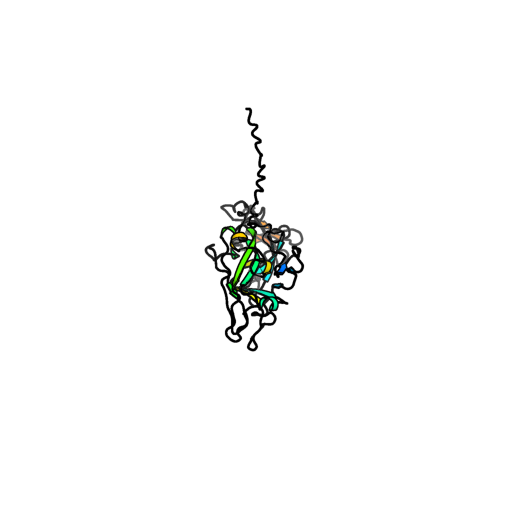4.294 -2.634 1.00 94.88 192 VAL A N 1
ATOM 1439 C CA . VAL A 1 192 ? 18.177 -4.634 -1.270 1.00 94.88 192 VAL A CA 1
ATOM 1440 C C . VAL A 1 192 ? 17.243 -5.610 -0.562 1.00 94.88 192 VAL A C 1
ATOM 1442 O O . VAL A 1 192 ? 16.056 -5.697 -0.878 1.00 94.88 192 VAL A O 1
ATOM 1445 N N . ASN A 1 193 ? 17.766 -6.307 0.453 1.00 92.75 193 ASN A N 1
ATOM 1446 C CA . ASN A 1 193 ? 17.025 -7.249 1.305 1.00 92.75 193 ASN A CA 1
ATOM 1447 C C . ASN A 1 193 ? 16.178 -8.245 0.504 1.00 92.75 193 ASN A C 1
ATOM 1449 O O . ASN A 1 193 ? 15.087 -8.642 0.918 1.00 92.75 193 ASN A O 1
ATOM 1453 N N . GLY A 1 194 ? 16.709 -8.633 -0.653 1.00 90.62 194 GLY A N 1
ATOM 1454 C CA . GLY A 1 194 ? 16.090 -9.592 -1.531 1.00 90.62 194 GLY A CA 1
ATOM 1455 C C . GLY A 1 194 ? 14.881 -9.093 -2.300 1.00 90.62 194 GLY A C 1
ATOM 1456 O O . GLY A 1 194 ? 14.118 -9.937 -2.733 1.00 90.62 194 GLY A O 1
ATOM 1457 N N . GLY A 1 195 ? 14.673 -7.785 -2.440 1.00 95.75 195 GLY A N 1
ATOM 1458 C CA . GLY A 1 195 ? 13.659 -7.225 -3.334 1.00 95.75 195 GLY A CA 1
ATOM 1459 C C . GLY A 1 195 ? 14.267 -6.596 -4.582 1.00 95.75 195 GLY A C 1
ATOM 1460 O O . GLY A 1 195 ? 15.443 -6.802 -4.873 1.00 95.75 195 GLY A O 1
ATOM 1461 N N . THR A 1 196 ? 13.449 -5.821 -5.283 1.00 98.38 196 THR A N 1
ATOM 1462 C CA . THR A 1 196 ? 13.759 -5.052 -6.497 1.00 98.38 196 THR A CA 1
ATOM 1463 C C . THR A 1 196 ? 13.536 -3.565 -6.242 1.00 98.38 196 THR A C 1
ATOM 1465 O O . THR A 1 196 ? 14.451 -2.764 -6.416 1.00 98.38 196 THR A O 1
ATOM 1468 N N . ILE A 1 197 ? 12.343 -3.201 -5.757 1.00 98.62 197 ILE A N 1
ATOM 1469 C CA . ILE A 1 197 ? 11.992 -1.838 -5.340 1.00 98.62 197 ILE A CA 1
ATOM 1470 C C . ILE A 1 197 ? 11.369 -1.907 -3.946 1.00 98.62 197 ILE A C 1
ATOM 1472 O O . ILE A 1 197 ? 10.487 -2.732 -3.687 1.00 98.62 197 ILE A O 1
ATOM 1476 N N . ARG A 1 198 ? 11.809 -1.023 -3.047 1.00 98.00 198 ARG A N 1
ATOM 1477 C CA . ARG A 1 198 ? 11.328 -0.966 -1.663 1.00 98.00 198 ARG A CA 1
ATOM 1478 C C . ARG A 1 198 ? 10.706 0.388 -1.350 1.00 98.00 198 ARG A C 1
ATOM 1480 O O . ARG A 1 198 ? 11.366 1.411 -1.478 1.00 98.00 198 ARG A O 1
ATOM 1487 N N . MET A 1 199 ? 9.452 0.407 -0.908 1.00 98.38 199 MET A N 1
ATOM 1488 C CA . MET A 1 199 ? 8.817 1.628 -0.405 1.00 98.38 199 MET A CA 1
ATOM 1489 C C . MET A 1 199 ? 9.332 1.928 1.005 1.00 98.38 199 MET A C 1
ATOM 1491 O O . MET A 1 199 ? 9.294 1.064 1.886 1.00 98.38 199 MET A O 1
ATOM 1495 N N . GLU A 1 200 ? 9.805 3.154 1.214 1.00 97.25 200 GLU A N 1
ATOM 1496 C CA . GLU A 1 200 ? 10.435 3.594 2.459 1.00 97.25 200 GLU A CA 1
ATOM 1497 C C . GLU A 1 200 ? 9.454 4.338 3.371 1.00 97.25 200 GLU A C 1
ATOM 1499 O O . GLU A 1 200 ? 8.718 5.216 2.919 1.00 97.25 200 GLU A O 1
ATOM 1504 N N . GLY A 1 201 ? 9.487 4.045 4.675 1.00 95.44 201 GLY A N 1
ATOM 1505 C CA . GLY A 1 201 ? 8.738 4.810 5.676 1.00 95.44 201 GLY A CA 1
ATOM 1506 C C . GLY A 1 201 ? 7.223 4.658 5.542 1.00 95.44 201 GLY A C 1
ATOM 1507 O O . GLY A 1 201 ? 6.490 5.641 5.645 1.00 95.44 201 GLY A O 1
ATOM 1508 N N . VAL A 1 202 ? 6.757 3.428 5.320 1.00 97.00 202 VAL A N 1
ATOM 1509 C CA . VAL A 1 202 ? 5.341 3.103 5.079 1.00 97.00 202 VAL A CA 1
ATOM 1510 C C . VAL A 1 202 ? 4.689 2.239 6.178 1.00 97.00 202 VAL A C 1
ATOM 1512 O O . VAL A 1 202 ? 3.921 1.334 5.847 1.00 97.00 202 VAL A O 1
ATOM 1515 N N . PRO A 1 203 ? 4.935 2.480 7.486 1.00 94.38 203 PRO A N 1
ATOM 1516 C CA . PRO A 1 203 ? 4.275 1.708 8.534 1.00 94.38 203 PRO A CA 1
ATOM 1517 C C . PRO A 1 203 ? 2.755 1.896 8.470 1.00 94.38 203 PRO A C 1
ATOM 1519 O O . PRO A 1 203 ? 2.256 3.009 8.295 1.00 94.38 203 PRO A O 1
ATOM 1522 N N . GLY A 1 204 ? 2.021 0.795 8.609 1.00 93.56 204 GLY A N 1
ATOM 1523 C CA . GLY A 1 204 ? 0.561 0.760 8.556 1.00 93.56 204 GLY A CA 1
ATOM 1524 C C . GLY A 1 204 ? -0.039 0.799 7.150 1.00 93.56 204 GLY A C 1
ATOM 1525 O O . GLY A 1 204 ? -1.252 0.630 7.033 1.00 93.56 204 GLY A O 1
ATOM 1526 N N . LEU A 1 205 ? 0.765 0.989 6.094 1.00 97.38 205 LEU A N 1
ATOM 1527 C CA . LEU A 1 205 ? 0.265 0.998 4.720 1.00 97.38 205 LEU A CA 1
ATOM 1528 C C . LEU A 1 205 ? -0.415 -0.340 4.407 1.00 97.38 205 LEU A C 1
ATOM 1530 O O . LEU A 1 205 ? 0.177 -1.401 4.600 1.00 97.38 205 LEU A O 1
ATOM 1534 N N . THR A 1 206 ? -1.646 -0.278 3.907 1.00 96.75 206 THR A N 1
ATOM 1535 C CA . THR A 1 206 ? -2.410 -1.459 3.494 1.00 96.75 206 THR A CA 1
ATOM 1536 C C . THR A 1 206 ? -2.546 -1.461 1.978 1.00 96.75 206 THR A C 1
ATOM 1538 O O . THR A 1 206 ? -3.059 -0.500 1.403 1.00 96.75 206 THR A O 1
ATOM 1541 N N . VAL A 1 207 ? -2.073 -2.530 1.337 1.00 97.69 207 VAL A N 1
ATOM 1542 C CA . VAL A 1 207 ? -2.026 -2.682 -0.124 1.00 97.69 207 VAL A CA 1
ATOM 1543 C C . VAL A 1 207 ? -2.730 -3.960 -0.566 1.00 97.69 207 VAL A C 1
ATOM 1545 O O . VAL A 1 207 ? -2.646 -4.982 0.114 1.00 97.69 207 VAL A O 1
ATOM 1548 N N . ARG A 1 208 ? -3.388 -3.921 -1.725 1.00 95.62 208 ARG A N 1
ATOM 1549 C CA . ARG A 1 208 ? -4.004 -5.098 -2.362 1.00 95.62 208 ARG A CA 1
ATOM 1550 C C . ARG A 1 208 ? -3.296 -5.510 -3.647 1.00 95.62 208 ARG A C 1
ATOM 1552 O O . ARG A 1 208 ? -3.099 -6.705 -3.878 1.00 95.62 208 ARG A O 1
ATOM 1559 N N . VAL A 1 209 ? -2.908 -4.521 -4.448 1.00 97.31 209 VAL A N 1
ATOM 1560 C CA . VAL A 1 209 ? -2.249 -4.689 -5.748 1.00 97.31 209 VAL A CA 1
ATOM 1561 C C . VAL A 1 209 ? -0.992 -3.843 -5.781 1.00 97.31 209 VAL A C 1
ATOM 1563 O O . VAL A 1 209 ? -1.016 -2.701 -5.320 1.00 97.31 209 VAL A O 1
ATOM 1566 N N . ILE A 1 210 ? 0.078 -4.386 -6.354 1.00 98.19 210 ILE A N 1
ATOM 1567 C CA . ILE A 1 210 ? 1.276 -3.633 -6.731 1.00 98.19 210 ILE A CA 1
ATOM 1568 C C . ILE A 1 210 ? 1.655 -4.047 -8.144 1.00 98.19 210 ILE A C 1
ATOM 1570 O O . ILE A 1 210 ? 1.707 -5.241 -8.439 1.00 98.19 210 ILE A O 1
ATOM 1574 N N . ALA A 1 211 ? 1.926 -3.067 -8.998 1.00 98.38 211 ALA A N 1
ATOM 1575 C CA . ALA A 1 211 ? 2.377 -3.279 -10.359 1.00 98.38 211 ALA A CA 1
ATOM 1576 C C . ALA A 1 211 ? 3.522 -2.323 -10.708 1.00 98.38 211 ALA A C 1
ATOM 1578 O O . ALA A 1 211 ? 3.461 -1.134 -10.392 1.00 98.38 211 ALA A O 1
ATOM 1579 N N . PHE A 1 212 ? 4.547 -2.850 -11.373 1.00 98.69 212 PHE A N 1
ATOM 1580 C CA . PHE A 1 212 ? 5.607 -2.084 -12.023 1.00 98.69 212 PHE A CA 1
ATOM 1581 C C . PHE A 1 212 ? 5.342 -2.098 -13.518 1.00 98.69 212 PHE A C 1
ATOM 1583 O O . PHE A 1 212 ? 5.049 -3.151 -14.079 1.00 98.69 212 PHE A O 1
ATOM 1590 N N . GLY A 1 213 ? 5.410 -0.940 -14.159 1.00 98.44 213 GLY A N 1
ATOM 1591 C CA . GLY A 1 213 ? 5.111 -0.790 -15.573 1.00 98.44 213 GLY A CA 1
ATOM 1592 C C . GLY A 1 213 ? 6.064 0.166 -16.264 1.00 98.44 213 GLY A C 1
ATOM 1593 O O . GLY A 1 213 ? 6.695 1.020 -15.636 1.00 98.44 213 GLY A O 1
ATOM 1594 N N . GLN A 1 214 ? 6.128 0.034 -17.586 1.00 98.56 214 GLN A N 1
ATOM 1595 C CA . GLN A 1 214 ? 6.757 1.042 -18.432 1.00 98.56 214 GLN A CA 1
ATOM 1596 C C . GLN A 1 214 ? 6.064 2.399 -18.269 1.00 98.56 214 GLN A C 1
ATOM 1598 O O . GLN A 1 214 ? 4.878 2.475 -17.939 1.00 98.56 214 GLN A O 1
ATOM 1603 N N . LEU A 1 215 ? 6.788 3.469 -18.593 1.00 98.12 215 LEU A N 1
ATOM 1604 C CA . LEU A 1 215 ? 6.238 4.820 -18.637 1.00 98.12 215 LEU A CA 1
ATOM 1605 C C . LEU A 1 215 ? 4.931 4.875 -19.455 1.00 98.12 215 LEU A C 1
ATOM 1607 O O . LEU A 1 215 ? 4.913 4.544 -20.649 1.00 98.12 215 LEU A O 1
ATOM 1611 N N . GLY A 1 216 ? 3.853 5.317 -18.805 1.00 96.94 216 GLY A N 1
ATOM 1612 C CA . GLY A 1 216 ? 2.521 5.477 -19.385 1.00 96.94 216 GLY A CA 1
ATOM 1613 C C . GLY A 1 216 ? 1.666 4.207 -19.381 1.00 96.94 216 GLY A C 1
ATOM 1614 O O . GLY A 1 216 ? 0.547 4.247 -19.884 1.00 96.94 216 GLY A O 1
ATOM 1615 N N . ALA A 1 217 ? 2.134 3.092 -18.803 1.00 97.62 217 ALA A N 1
ATOM 1616 C CA . ALA A 1 217 ? 1.379 1.834 -18.756 1.00 97.62 217 ALA A CA 1
ATOM 1617 C C . ALA A 1 217 ? 0.021 1.960 -18.045 1.00 97.62 217 ALA A C 1
ATOM 1619 O O . ALA A 1 217 ? -0.901 1.194 -18.330 1.00 97.62 217 ALA A O 1
ATOM 1620 N N . PHE A 1 218 ? -0.117 2.935 -17.143 1.00 97.75 218 PHE A N 1
ATOM 1621 C CA . PHE A 1 218 ? -1.327 3.157 -16.350 1.00 97.75 218 PHE A CA 1
ATOM 1622 C C . PHE A 1 218 ? -1.970 4.537 -16.581 1.00 97.75 218 PHE A C 1
ATOM 1624 O O . PHE A 1 218 ? -2.961 4.849 -15.922 1.00 97.75 218 PHE A O 1
ATOM 1631 N N . GLY A 1 219 ? -1.440 5.355 -17.497 1.00 96.31 219 GLY A N 1
ATOM 1632 C CA . GLY A 1 219 ? -1.782 6.776 -17.653 1.00 96.31 219 GLY A CA 1
ATOM 1633 C C . GLY A 1 219 ? -0.818 7.709 -16.910 1.00 96.31 219 GLY A C 1
ATOM 1634 O O . GLY A 1 219 ? 0.317 7.330 -16.623 1.00 96.31 219 GLY A O 1
ATOM 1635 N N . GLU A 1 220 ? -1.267 8.929 -16.606 1.00 96.88 220 GLU A N 1
ATOM 1636 C CA . GLU A 1 220 ? -0.482 9.922 -15.863 1.00 96.88 220 GLU A CA 1
ATOM 1637 C C . GLU A 1 220 ? -0.897 9.994 -14.381 1.00 96.88 220 GLU A C 1
ATOM 1639 O O . GLU A 1 220 ? -2.074 9.778 -14.062 1.00 96.88 220 GLU A O 1
ATOM 1644 N N . PRO A 1 221 ? 0.034 10.291 -13.448 1.00 97.19 221 PRO A N 1
ATOM 1645 C CA . PRO A 1 221 ? -0.273 10.354 -12.019 1.00 97.19 221 PRO A CA 1
ATOM 1646 C C . PRO A 1 221 ? -1.442 11.283 -11.682 1.00 97.19 221 PRO A C 1
ATOM 1648 O O . PRO A 1 221 ? -2.276 10.932 -10.853 1.00 97.19 221 PRO A O 1
ATOM 1651 N N . GLU A 1 222 ? -1.540 12.443 -12.330 1.00 95.69 222 GLU A N 1
ATOM 1652 C CA . GLU A 1 222 ? -2.639 13.394 -12.151 1.00 95.69 222 GLU A CA 1
ATOM 1653 C C . GLU A 1 222 ? -4.006 12.846 -12.578 1.00 95.69 222 GLU A C 1
ATOM 1655 O O . GLU A 1 222 ? -5.010 13.218 -11.976 1.00 95.69 222 GLU A O 1
ATOM 1660 N N . ASP A 1 223 ? -4.063 11.943 -13.558 1.00 95.94 223 ASP A N 1
ATOM 1661 C CA . ASP A 1 223 ? -5.316 11.360 -14.042 1.00 95.94 223 ASP A CA 1
ATOM 1662 C C . ASP A 1 223 ? -5.744 10.163 -13.185 1.00 95.94 223 ASP A C 1
ATOM 1664 O O . ASP A 1 223 ? -6.938 9.947 -12.959 1.00 95.94 223 ASP A O 1
ATOM 1668 N N . VAL A 1 224 ? -4.774 9.389 -12.684 1.00 98.00 224 VAL A N 1
ATOM 1669 C CA . VAL A 1 224 ? -5.028 8.203 -11.853 1.00 98.00 224 VAL A CA 1
ATOM 1670 C C . VAL A 1 224 ? -5.307 8.567 -10.396 1.00 98.00 224 VAL A C 1
ATOM 1672 O O . VAL A 1 224 ? -6.199 7.971 -9.793 1.00 98.00 224 VAL A O 1
ATOM 1675 N N . ASN A 1 225 ? -4.596 9.551 -9.834 1.00 97.81 225 ASN A N 1
ATOM 1676 C CA . ASN A 1 225 ? -4.672 9.933 -8.416 1.00 97.81 225 ASN A CA 1
ATOM 1677 C C . ASN A 1 225 ? -5.888 10.826 -8.124 1.00 97.81 225 ASN A C 1
ATOM 1679 O O . ASN A 1 225 ? -5.769 11.929 -7.587 1.00 97.81 225 ASN A O 1
ATOM 1683 N N . GLN A 1 226 ? -7.062 10.326 -8.494 1.00 97.19 226 GLN A N 1
ATOM 1684 C CA . GLN A 1 226 ? -8.366 10.943 -8.306 1.00 97.19 226 GLN A CA 1
ATOM 1685 C C . GLN A 1 226 ? -9.195 10.050 -7.388 1.00 97.19 226 GLN A C 1
ATOM 1687 O O . GLN A 1 226 ? -9.259 8.835 -7.583 1.00 97.19 226 GLN A O 1
ATOM 1692 N N . PHE A 1 227 ? -9.839 10.639 -6.382 1.00 96.69 227 PHE A N 1
ATOM 1693 C CA . PHE A 1 227 ? -10.435 9.879 -5.284 1.00 96.69 227 PHE A CA 1
ATOM 1694 C C . PHE A 1 227 ? -11.900 10.240 -5.081 1.00 96.69 227 PHE A C 1
ATOM 1696 O O . PHE A 1 227 ? -12.298 11.403 -5.158 1.00 96.69 227 PHE A O 1
ATOM 1703 N N . LEU A 1 228 ? -12.709 9.221 -4.791 1.00 93.38 228 LEU A N 1
ATOM 1704 C CA . LEU A 1 228 ? -14.073 9.433 -4.323 1.00 93.38 228 LEU A CA 1
ATOM 1705 C C . LEU A 1 228 ? -14.055 10.093 -2.939 1.00 93.38 228 LEU A C 1
ATOM 1707 O O . LEU A 1 228 ? -13.118 9.864 -2.166 1.00 93.38 228 LEU A O 1
ATOM 1711 N N . PRO A 1 229 ? -15.104 10.855 -2.587 1.00 90.31 229 PRO A N 1
ATOM 1712 C CA . PRO A 1 229 ? -15.246 11.366 -1.234 1.00 90.31 229 PRO A CA 1
ATOM 1713 C C . PRO A 1 229 ? -15.282 10.217 -0.211 1.00 90.31 229 PRO A C 1
ATOM 1715 O O . PRO A 1 229 ? -15.655 9.084 -0.564 1.00 90.31 229 PRO A O 1
ATOM 1718 N N . PRO A 1 230 ? -14.934 10.510 1.059 1.00 84.69 230 PRO A N 1
ATOM 1719 C CA . PRO A 1 230 ? -15.053 9.553 2.144 1.00 84.69 230 PRO A CA 1
ATOM 1720 C C . PRO A 1 230 ? -16.418 8.880 2.176 1.00 84.69 230 PRO A C 1
ATOM 1722 O O . PRO A 1 230 ? -17.442 9.521 1.921 1.00 84.69 230 PRO A O 1
ATOM 1725 N N . GLU A 1 231 ? -16.439 7.588 2.499 1.00 76.00 231 GLU A N 1
ATOM 1726 C CA . GLU A 1 231 ? -17.697 6.955 2.878 1.00 76.00 231 GLU A CA 1
ATOM 1727 C C . GLU A 1 231 ? -18.328 7.725 4.033 1.00 76.00 231 GLU A C 1
ATOM 1729 O O . GLU A 1 231 ? -17.665 8.080 5.011 1.00 76.00 231 GLU A O 1
ATOM 1734 N N . THR A 1 232 ? -19.620 8.023 3.900 1.00 75.69 232 THR A N 1
ATOM 1735 C CA . THR A 1 232 ? -20.383 8.633 4.981 1.00 75.69 232 THR A CA 1
ATOM 1736 C C . THR A 1 232 ? -20.468 7.621 6.108 1.00 75.69 232 THR A C 1
ATOM 1738 O O . THR A 1 232 ? -21.232 6.659 6.036 1.00 75.69 232 THR A O 1
ATOM 1741 N N . CYS A 1 233 ? -19.659 7.841 7.133 1.00 74.31 233 CYS A N 1
ATOM 1742 C CA . CYS A 1 233 ? -19.731 7.114 8.380 1.00 74.31 233 CYS A CA 1
ATOM 1743 C C . CYS A 1 233 ? -20.377 8.038 9.402 1.00 74.31 233 CYS A C 1
ATOM 1745 O O . CYS A 1 233 ? -19.940 9.183 9.555 1.00 74.31 233 CYS A O 1
ATOM 1747 N N . ASP A 1 234 ? -21.415 7.559 10.086 1.00 80.81 234 ASP A N 1
ATOM 1748 C CA . ASP A 1 234 ? -21.952 8.321 11.208 1.00 80.81 234 ASP A CA 1
ATOM 1749 C C . ASP A 1 234 ? -20.813 8.576 12.208 1.00 80.81 234 ASP A C 1
ATOM 1751 O O . ASP A 1 234 ? -20.001 7.671 12.457 1.00 80.81 234 ASP A O 1
ATOM 1755 N N . PRO A 1 235 ? -20.689 9.809 12.725 1.00 77.06 235 PRO A N 1
ATOM 1756 C CA . PRO A 1 235 ? -19.639 10.123 13.673 1.00 77.06 235 PRO A CA 1
ATOM 1757 C C . PRO A 1 235 ? -19.794 9.261 14.927 1.00 77.06 235 PRO A C 1
ATOM 1759 O O . PRO A 1 235 ? -20.904 8.900 15.324 1.00 77.06 235 PRO A O 1
ATOM 1762 N N . GLU A 1 236 ? -18.658 8.966 15.554 1.00 80.50 236 GLU A N 1
ATOM 1763 C CA . GLU A 1 236 ? -18.622 8.407 16.903 1.00 80.50 236 GLU A CA 1
ATOM 1764 C C . GLU A 1 236 ? -19.442 9.323 17.840 1.00 80.50 236 GLU A C 1
ATOM 1766 O O . GLU A 1 236 ? -19.427 10.549 17.649 1.00 80.50 236 GLU A O 1
ATOM 1771 N N . PRO A 1 237 ? -20.168 8.781 18.834 1.00 79.62 237 PRO A N 1
ATOM 1772 C CA . PRO A 1 237 ? -20.868 9.616 19.802 1.00 79.62 237 PRO A CA 1
ATOM 1773 C C . PRO A 1 237 ? -19.903 10.590 20.506 1.00 79.62 237 PRO A C 1
ATOM 1775 O O . PRO A 1 237 ? -18.704 10.351 20.628 1.00 79.62 237 PRO A O 1
ATOM 1778 N N . GLU A 1 238 ? -20.405 11.724 21.005 1.00 80.56 238 GLU A N 1
ATOM 1779 C CA . GLU A 1 238 ? -19.542 12.664 21.750 1.00 80.56 238 GLU A CA 1
ATOM 1780 C C . GLU A 1 238 ? -19.010 12.041 23.054 1.00 80.56 238 GLU A C 1
ATOM 1782 O O . GLU A 1 238 ? -17.938 12.404 23.537 1.00 80.56 238 GLU A O 1
ATOM 1787 N N . THR A 1 239 ? -19.755 11.082 23.619 1.00 80.06 239 THR A N 1
ATOM 1788 C CA . THR A 1 239 ? -19.370 10.318 24.811 1.00 80.06 239 THR A CA 1
ATOM 1789 C C . THR A 1 239 ? -19.067 8.869 24.437 1.00 80.06 239 THR A C 1
ATOM 1791 O O . THR A 1 239 ? -19.966 8.039 24.363 1.00 80.06 239 THR A O 1
ATOM 1794 N N . ASN A 1 240 ? -17.789 8.546 24.266 1.00 83.19 240 ASN A N 1
ATOM 1795 C CA . ASN A 1 240 ? -17.319 7.208 23.886 1.00 83.19 240 ASN A CA 1
ATOM 1796 C C . ASN A 1 240 ? -16.918 6.377 25.113 1.00 83.19 240 ASN A C 1
ATOM 1798 O O . ASN A 1 240 ? -15.772 5.945 25.234 1.00 83.19 240 ASN A O 1
ATOM 1802 N N . LEU A 1 241 ? -17.848 6.208 26.059 1.00 91.06 241 LEU A N 1
ATOM 1803 C CA . LEU A 1 241 ? -17.665 5.383 27.256 1.00 91.06 241 LEU A CA 1
ATOM 1804 C C . LEU A 1 241 ? -18.629 4.195 27.232 1.00 91.06 241 LEU A C 1
ATOM 1806 O O . LEU A 1 241 ? -19.836 4.379 27.361 1.00 91.06 241 LEU A O 1
ATOM 1810 N N . ALA A 1 242 ? -18.074 2.992 27.106 1.00 93.38 242 ALA A N 1
ATOM 1811 C CA . ALA A 1 242 ? -18.776 1.750 27.396 1.00 93.38 242 ALA A CA 1
ATOM 1812 C C . ALA A 1 242 ? -18.383 1.306 28.812 1.00 93.38 242 ALA A C 1
ATOM 1814 O O . ALA A 1 242 ? -17.192 1.225 29.123 1.00 93.38 242 ALA A O 1
ATOM 1815 N N . GLU A 1 243 ? -19.361 1.059 29.680 1.00 94.56 243 GLU A N 1
ATOM 1816 C CA . GLU A 1 243 ? -19.118 0.774 31.093 1.00 94.56 243 GLU A CA 1
ATOM 1817 C C . GLU A 1 243 ? -20.046 -0.299 31.663 1.00 94.56 243 GLU A C 1
ATOM 1819 O O . GLU A 1 243 ? -21.181 -0.507 31.226 1.00 94.56 243 GLU A O 1
ATOM 1824 N N . LEU A 1 244 ? -19.521 -0.973 32.680 1.00 94.69 244 LEU A N 1
ATOM 1825 C CA . LEU A 1 244 ? -20.202 -1.978 33.472 1.00 94.69 244 LEU A CA 1
ATOM 1826 C C . LEU A 1 244 ? -19.849 -1.737 34.939 1.00 94.69 244 LEU A C 1
ATOM 1828 O O . LEU A 1 244 ? -18.676 -1.785 35.306 1.00 94.69 244 LEU A O 1
ATOM 1832 N N . ASP A 1 245 ? -20.860 -1.556 35.783 1.00 93.94 245 ASP A N 1
ATOM 1833 C CA . ASP A 1 245 ? -20.705 -1.566 37.236 1.00 93.94 245 ASP A CA 1
ATOM 1834 C C . ASP A 1 245 ? -21.667 -2.583 37.854 1.00 93.94 245 ASP A C 1
ATOM 1836 O O . ASP A 1 245 ? -22.883 -2.399 37.932 1.00 93.94 245 ASP A O 1
ATOM 1840 N N . LEU A 1 246 ? -21.092 -3.683 38.336 1.00 92.12 246 LEU A N 1
ATOM 1841 C CA . LEU A 1 246 ? -21.827 -4.796 38.928 1.00 92.12 246 LEU A CA 1
ATOM 1842 C C . LEU A 1 246 ? -22.491 -4.435 40.262 1.00 92.12 246 LEU A C 1
ATOM 1844 O O . LEU A 1 246 ? -23.458 -5.097 40.651 1.00 92.12 246 LEU A O 1
ATOM 1848 N N . ASN A 1 247 ? -21.986 -3.428 40.980 1.00 89.88 247 ASN A N 1
ATOM 1849 C CA . ASN A 1 247 ? -22.519 -3.033 42.283 1.00 89.88 247 ASN A CA 1
ATOM 1850 C C . ASN A 1 247 ? -23.797 -2.215 42.135 1.00 89.88 247 ASN A C 1
ATOM 1852 O O . ASN A 1 247 ? -24.760 -2.451 42.864 1.00 89.88 247 ASN A O 1
ATOM 1856 N N . THR A 1 248 ? -23.818 -1.288 41.179 1.00 91.62 248 THR A N 1
ATOM 1857 C CA . THR A 1 248 ? -25.004 -0.478 40.865 1.00 91.62 248 THR A CA 1
ATOM 1858 C C . THR A 1 248 ? -25.933 -1.157 39.857 1.00 91.62 248 THR A C 1
ATOM 1860 O O . THR A 1 248 ? -27.104 -0.795 39.765 1.00 91.62 248 THR A O 1
ATOM 1863 N N . GLY A 1 249 ? -25.442 -2.170 39.136 1.00 89.19 249 GLY A N 1
ATOM 1864 C CA . GLY A 1 249 ? -26.160 -2.820 38.040 1.00 89.19 249 GLY A CA 1
ATOM 1865 C C . GLY A 1 249 ? -26.135 -2.013 36.740 1.00 89.19 249 GLY A C 1
ATOM 1866 O O . GLY A 1 249 ? -26.895 -2.326 35.823 1.00 89.19 249 GLY A O 1
ATOM 1867 N N . LEU A 1 250 ? -25.293 -0.979 36.655 1.00 93.62 250 LEU A N 1
ATOM 1868 C CA . LEU A 1 250 ? -25.133 -0.178 35.450 1.00 93.62 250 LEU A CA 1
ATOM 1869 C C . LEU A 1 250 ? -24.513 -1.026 34.338 1.00 93.62 250 LEU A C 1
ATOM 1871 O O . LEU A 1 250 ? -23.456 -1.630 34.507 1.00 93.62 250 LEU A O 1
ATOM 1875 N N . THR A 1 251 ? -25.187 -1.039 33.195 1.00 93.12 251 THR A N 1
ATOM 1876 C CA . THR A 1 251 ? -24.709 -1.610 31.936 1.00 93.12 251 THR A CA 1
ATOM 1877 C C . THR A 1 251 ? -24.938 -0.565 30.857 1.00 93.12 251 THR A C 1
ATOM 1879 O O . THR A 1 251 ? -26.075 -0.177 30.595 1.00 93.12 251 THR A O 1
ATOM 1882 N N . SER A 1 252 ? -23.858 -0.067 30.263 1.00 93.69 252 SER A N 1
ATOM 1883 C CA . SER A 1 252 ? -23.905 0.909 29.177 1.00 93.69 252 SER A CA 1
ATOM 1884 C C . SER A 1 252 ? -22.969 0.444 28.075 1.00 93.69 252 SER A C 1
ATOM 1886 O O . SER A 1 252 ? -21.756 0.619 28.158 1.00 93.69 252 SER A O 1
ATOM 1888 N N . HIS A 1 253 ? -23.540 -0.223 27.073 1.00 93.88 253 HIS A N 1
ATOM 1889 C CA . HIS A 1 253 ? -22.840 -0.737 25.892 1.00 93.88 253 HIS A CA 1
ATOM 1890 C C . HIS A 1 253 ? -21.628 -1.649 26.161 1.00 93.88 253 HIS A C 1
ATOM 1892 O O . HIS A 1 253 ? -20.807 -1.861 25.272 1.00 93.88 253 HIS A O 1
ATOM 1898 N N . LEU A 1 254 ? -21.514 -2.205 27.370 1.00 93.81 254 LEU A N 1
ATOM 1899 C CA . LEU A 1 254 ? -20.501 -3.183 27.755 1.00 93.81 254 LEU A CA 1
ATOM 1900 C C . LEU A 1 254 ? -21.185 -4.371 28.431 1.00 93.81 254 LEU A C 1
ATOM 1902 O O . LEU A 1 254 ? -21.985 -4.197 29.353 1.00 93.81 254 LEU A O 1
ATOM 1906 N N . GLN A 1 255 ? -20.845 -5.580 27.993 1.00 92.12 255 GLN A N 1
ATOM 1907 C CA . GLN A 1 255 ? -21.369 -6.821 28.555 1.00 92.12 255 GLN A CA 1
ATOM 1908 C C . GLN A 1 255 ? -20.250 -7.813 28.869 1.00 92.12 255 GLN A C 1
ATOM 1910 O O . GLN A 1 255 ? -19.243 -7.884 28.166 1.00 92.12 255 GLN A O 1
ATOM 1915 N N . VAL A 1 256 ? -20.449 -8.612 29.914 1.00 91.75 256 VAL A N 1
ATOM 1916 C CA . VAL A 1 256 ? -19.619 -9.792 30.183 1.00 91.75 256 VAL A CA 1
ATOM 1917 C C . VAL A 1 256 ? -20.088 -10.923 29.280 1.00 91.75 256 VAL A C 1
ATOM 1919 O O . VAL A 1 256 ? -21.290 -11.179 29.214 1.00 91.75 256 VAL A O 1
ATOM 1922 N N . LEU A 1 257 ? -19.158 -11.601 28.607 1.00 90.00 257 LEU A N 1
ATOM 1923 C CA . LEU A 1 257 ? -19.488 -12.770 27.793 1.00 90.00 257 LEU A CA 1
ATOM 1924 C C . LEU A 1 257 ? -19.565 -14.039 28.659 1.00 90.00 257 LEU A C 1
ATOM 1926 O O . LEU A 1 257 ? -18.654 -14.330 29.441 1.00 90.00 257 LEU A O 1
ATOM 1930 N N . ASP A 1 258 ? -20.671 -14.768 28.508 1.00 90.19 258 ASP A N 1
ATOM 1931 C CA . ASP A 1 258 ? -21.011 -16.017 29.205 1.00 90.19 258 ASP A CA 1
ATOM 1932 C C . ASP A 1 258 ? -21.785 -16.931 28.233 1.00 90.19 258 ASP A C 1
ATOM 1934 O O . ASP A 1 258 ? -23.011 -17.029 28.282 1.00 90.19 258 ASP A O 1
ATOM 1938 N N . ASP A 1 259 ? -21.084 -17.505 27.251 1.00 80.50 259 ASP A N 1
ATOM 1939 C CA . ASP A 1 259 ? -21.659 -18.089 26.027 1.00 80.50 259 ASP A CA 1
ATOM 1940 C C . ASP A 1 259 ? -21.195 -19.524 25.703 1.00 80.50 259 ASP A C 1
ATOM 1942 O O . ASP A 1 259 ? -21.349 -20.014 24.584 1.00 80.50 259 ASP A O 1
ATOM 1946 N N . GLY A 1 260 ? -20.713 -20.263 26.701 1.00 78.31 260 GLY A N 1
ATOM 1947 C CA . GLY A 1 260 ? -20.389 -21.690 26.587 1.00 78.31 260 GLY A CA 1
ATOM 1948 C C . GLY A 1 260 ? -18.975 -21.974 26.077 1.00 78.31 260 GLY A C 1
ATOM 1949 O O . GLY A 1 260 ? -18.402 -22.980 26.493 1.00 78.31 260 GLY A O 1
ATOM 1950 N N . ASP A 1 261 ? -18.397 -21.081 25.268 1.00 76.75 261 ASP A N 1
ATOM 1951 C CA . ASP A 1 261 ? -16.947 -21.034 25.018 1.00 76.75 261 ASP A CA 1
ATOM 1952 C C . ASP A 1 261 ? -16.225 -20.382 26.208 1.00 76.75 261 ASP A C 1
ATOM 1954 O O . ASP A 1 261 ? -15.262 -20.921 26.757 1.00 76.75 261 ASP A O 1
ATOM 1958 N N . GLN A 1 262 ? -16.791 -19.289 26.726 1.00 81.25 262 GLN A N 1
ATOM 1959 C CA . GLN A 1 262 ? -16.447 -18.750 28.036 1.00 81.25 262 GLN A CA 1
ATOM 1960 C C . GLN A 1 262 ? -17.626 -18.899 28.993 1.00 81.25 262 GLN A C 1
ATOM 1962 O O . GLN A 1 262 ? -18.773 -18.658 28.626 1.00 81.25 262 GLN A O 1
ATOM 1967 N N . THR A 1 263 ? -17.342 -19.255 30.250 1.00 90.88 263 THR A N 1
ATOM 1968 C CA . THR A 1 263 ? -18.332 -19.132 31.325 1.00 90.88 263 THR A CA 1
ATOM 1969 C C . THR A 1 263 ? -17.793 -18.341 32.500 1.00 90.88 263 THR A C 1
ATOM 1971 O O . THR A 1 263 ? -16.593 -18.384 32.804 1.00 90.88 263 THR A O 1
ATOM 1974 N N . VAL A 1 264 ? -18.684 -17.629 33.182 1.00 94.25 264 VAL A N 1
ATOM 1975 C CA . VAL A 1 264 ? -18.332 -16.799 34.338 1.00 94.25 264 VAL A CA 1
ATOM 1976 C C . VAL A 1 264 ? -19.179 -17.137 35.559 1.00 94.25 264 VAL A C 1
ATOM 1978 O O . VAL A 1 264 ? -20.258 -17.715 35.471 1.00 94.25 264 VAL A O 1
ATOM 1981 N N . THR A 1 265 ? -18.682 -16.757 36.730 1.00 94.19 265 THR A N 1
ATOM 1982 C CA . THR A 1 265 ? -19.441 -16.765 37.978 1.00 94.19 265 THR A CA 1
ATOM 1983 C C . THR A 1 265 ? -19.515 -15.339 38.511 1.00 94.19 265 THR A C 1
ATOM 1985 O O . THR A 1 265 ? -18.486 -14.688 38.692 1.00 94.19 265 THR A O 1
ATOM 1988 N N . ILE A 1 266 ? -20.726 -14.848 38.791 1.00 92.06 266 ILE A N 1
ATOM 1989 C CA . ILE A 1 266 ? -20.900 -13.594 39.531 1.00 92.06 266 ILE A CA 1
ATOM 1990 C C . ILE A 1 266 ? -20.831 -13.903 41.023 1.00 92.06 266 ILE A C 1
ATOM 1992 O O . ILE A 1 266 ? -21.689 -14.596 41.570 1.00 92.06 266 ILE A O 1
ATOM 1996 N N . GLU A 1 267 ? -19.825 -13.351 41.684 1.00 92.44 267 GLU A N 1
ATOM 1997 C CA . GLU A 1 267 ? -19.603 -13.508 43.113 1.00 92.44 267 GLU A CA 1
ATOM 1998 C C . GLU A 1 267 ? -20.076 -12.264 43.861 1.00 92.44 267 GLU A C 1
ATOM 2000 O O . GLU A 1 267 ? -19.892 -11.126 43.425 1.00 92.44 267 GLU A O 1
ATOM 2005 N N . ALA A 1 268 ? -20.713 -12.486 45.007 1.00 91.12 268 ALA A N 1
ATOM 2006 C CA . ALA A 1 268 ? -21.098 -11.426 45.924 1.00 91.12 268 ALA A CA 1
ATOM 2007 C C . ALA A 1 268 ? -20.105 -11.354 47.085 1.00 91.12 268 ALA A C 1
ATOM 2009 O O . ALA A 1 268 ? -19.536 -12.364 47.496 1.00 91.12 268 ALA A O 1
ATOM 2010 N N . SER A 1 269 ? -19.967 -10.167 47.673 1.00 90.75 269 SER A N 1
ATOM 2011 C CA . SER A 1 269 ? -19.143 -9.950 48.865 1.00 90.75 269 SER A CA 1
ATOM 2012 C C . SER A 1 269 ? -17.662 -10.317 48.678 1.00 90.75 269 SER A C 1
ATOM 2014 O O . SER A 1 269 ? -17.020 -10.844 49.596 1.00 90.75 269 SER A O 1
ATOM 2016 N N . VAL A 1 270 ? -17.104 -9.990 47.513 1.00 90.00 270 VAL A N 1
ATOM 2017 C CA . VAL A 1 270 ? -15.668 -10.079 47.213 1.00 90.00 270 VAL A CA 1
ATOM 2018 C C . VAL A 1 270 ? -14.958 -8.845 47.777 1.00 90.00 270 VAL A C 1
ATOM 2020 O O . VAL A 1 270 ? -15.509 -7.750 47.706 1.00 90.00 270 VAL A O 1
ATOM 2023 N N . GLY A 1 271 ? -13.778 -9.012 48.383 1.00 87.38 271 GLY A N 1
ATOM 2024 C CA . GLY A 1 271 ? -13.010 -7.911 48.989 1.00 87.38 271 GLY A CA 1
ATOM 2025 C C . GLY A 1 271 ? -12.831 -7.994 50.514 1.00 87.38 271 GLY A C 1
ATOM 2026 O O . GLY A 1 271 ? -13.272 -8.958 51.146 1.00 87.38 271 GLY A O 1
ATOM 2027 N N . PRO A 1 272 ? -12.165 -7.017 51.150 1.00 87.06 272 PRO A N 1
ATOM 2028 C CA . PRO A 1 272 ? -12.028 -6.934 52.607 1.00 87.06 272 PRO A CA 1
ATOM 2029 C C . PRO A 1 272 ? -13.353 -6.571 53.305 1.00 87.06 272 PRO A C 1
ATOM 2031 O O . PRO A 1 272 ? -14.302 -6.116 52.681 1.00 87.06 272 PRO A O 1
ATOM 2034 N N . ALA A 1 273 ? -13.438 -6.752 54.629 1.00 88.25 273 ALA A N 1
ATOM 2035 C CA . ALA A 1 273 ? -14.688 -6.577 55.390 1.00 88.25 273 ALA A CA 1
ATOM 2036 C C . ALA A 1 273 ? -15.350 -5.189 55.244 1.00 88.25 273 ALA A C 1
ATOM 2038 O O . ALA A 1 273 ? -16.568 -5.090 55.363 1.00 88.25 273 ALA A O 1
ATOM 2039 N N . ALA A 1 274 ? -14.560 -4.142 54.987 1.00 89.00 274 ALA A N 1
ATOM 2040 C CA . ALA A 1 274 ? -15.041 -2.772 54.810 1.00 89.00 274 ALA A CA 1
ATOM 2041 C C . ALA A 1 274 ? -15.301 -2.379 53.341 1.00 89.00 274 ALA A C 1
ATOM 2043 O O . ALA A 1 274 ? -15.813 -1.291 53.103 1.00 89.00 274 ALA A O 1
ATOM 2044 N N . ASP A 1 275 ? -14.958 -3.236 52.374 1.00 87.06 275 ASP A N 1
ATOM 2045 C CA . ASP A 1 275 ? -15.144 -2.981 50.941 1.00 87.06 275 ASP A CA 1
ATOM 2046 C C . ASP A 1 275 ? -15.521 -4.288 50.235 1.00 87.06 275 ASP A C 1
ATOM 2048 O O . ASP A 1 275 ? -14.685 -5.010 49.692 1.00 87.06 275 ASP A O 1
ATOM 2052 N N . LYS A 1 276 ? -16.803 -4.639 50.351 1.00 90.00 276 LYS A N 1
ATOM 2053 C CA . LYS A 1 276 ? -17.390 -5.850 49.783 1.00 90.00 276 LYS A CA 1
ATOM 2054 C C . LYS A 1 276 ? -18.167 -5.491 48.524 1.00 90.00 276 LYS A C 1
ATOM 2056 O O . LYS A 1 276 ? -19.145 -4.753 48.601 1.00 90.00 276 LYS A O 1
ATOM 2061 N N . ARG A 1 277 ? -17.759 -6.051 47.387 1.00 91.44 277 ARG A N 1
ATOM 2062 C CA . ARG A 1 277 ? -18.330 -5.766 46.066 1.00 91.44 277 ARG A CA 1
ATOM 2063 C C . ARG A 1 277 ? -18.841 -7.025 45.383 1.00 91.44 277 ARG A C 1
ATOM 2065 O O . ARG A 1 277 ? -18.528 -8.151 45.779 1.00 91.44 277 ARG A O 1
ATOM 2072 N N . ARG A 1 278 ? -19.655 -6.825 44.352 1.00 93.12 278 ARG A N 1
ATOM 2073 C CA . ARG A 1 278 ? -19.947 -7.844 43.348 1.00 93.12 278 ARG A CA 1
ATOM 2074 C C . ARG A 1 278 ? -18.806 -7.870 42.342 1.00 93.12 278 ARG A C 1
ATOM 2076 O O . ARG A 1 278 ? -18.389 -6.819 41.867 1.00 93.12 278 ARG A O 1
ATOM 2083 N N . ALA A 1 279 ? -18.325 -9.062 42.023 1.00 91.88 279 ALA A N 1
ATOM 2084 C CA . ALA A 1 279 ? -17.264 -9.266 41.049 1.00 91.88 279 ALA A CA 1
ATOM 2085 C C . ALA A 1 279 ? -17.656 -10.367 40.065 1.00 91.88 279 ALA A C 1
ATOM 2087 O O . ALA A 1 279 ? -18.473 -11.237 40.368 1.00 91.88 279 ALA A O 1
ATOM 2088 N N . VAL A 1 280 ? -17.065 -10.317 38.878 1.00 92.81 280 VAL A N 1
ATOM 2089 C CA . VAL A 1 280 ? -17.147 -11.387 37.887 1.00 92.81 280 VAL A CA 1
ATOM 2090 C C . VAL A 1 280 ? -15.844 -12.162 37.949 1.00 92.81 280 VAL A C 1
ATOM 2092 O O . VAL A 1 280 ? -14.769 -11.578 37.820 1.00 92.81 280 VAL A O 1
ATOM 2095 N N . ARG A 1 281 ? -15.945 -13.475 38.140 1.00 90.69 281 ARG A N 1
ATOM 2096 C CA . ARG A 1 281 ? -14.811 -14.393 38.087 1.00 90.69 281 ARG A CA 1
ATOM 2097 C C . ARG A 1 281 ? -14.944 -15.277 36.848 1.00 90.69 281 ARG A C 1
ATOM 2099 O O . ARG A 1 281 ? -15.977 -15.934 36.704 1.00 90.69 281 ARG A O 1
ATOM 2106 N N . PRO A 1 282 ? -13.937 -15.336 35.963 1.00 90.69 282 PRO A N 1
ATOM 2107 C CA . PRO A 1 282 ? -13.949 -16.319 34.892 1.00 90.69 282 PRO A CA 1
ATOM 2108 C C . PRO A 1 282 ? -13.834 -17.733 35.475 1.00 90.69 282 PRO A C 1
ATOM 2110 O O . PRO A 1 282 ? -13.107 -17.968 36.443 1.00 90.69 282 PRO A O 1
ATOM 2113 N N . ASN A 1 283 ? -14.541 -18.696 34.882 1.00 90.19 283 ASN A N 1
ATOM 2114 C CA . ASN A 1 283 ? -14.382 -20.112 35.237 1.00 90.19 283 ASN A CA 1
ATOM 2115 C C . ASN A 1 283 ? -13.145 -20.747 34.565 1.00 90.19 283 ASN A C 1
ATOM 2117 O O . ASN A 1 283 ? -12.815 -21.898 34.847 1.00 90.19 283 ASN A O 1
ATOM 2121 N N . GLY A 1 284 ? -12.457 -19.991 33.703 1.00 86.56 284 GLY A N 1
ATOM 2122 C CA . GLY A 1 284 ? -11.165 -20.315 33.098 1.00 86.56 284 GLY A CA 1
ATOM 2123 C C . GLY A 1 284 ? -10.117 -19.229 33.369 1.00 86.56 284 GLY A C 1
ATOM 2124 O O . GLY A 1 284 ? -10.165 -18.547 34.389 1.00 86.56 284 GLY A O 1
ATOM 2125 N N . VAL A 1 285 ? -9.161 -19.078 32.449 1.00 83.31 285 VAL A N 1
ATOM 2126 C CA . VAL A 1 285 ? -8.044 -18.116 32.577 1.00 83.31 285 VAL A CA 1
ATOM 2127 C C . VAL A 1 285 ? -8.385 -16.743 31.984 1.00 83.31 285 VAL A C 1
ATOM 2129 O O . VAL A 1 285 ? -7.813 -15.738 32.397 1.00 83.31 285 VAL A O 1
ATOM 2132 N N . PHE A 1 286 ? -9.328 -16.691 31.041 1.00 84.25 286 PHE A N 1
ATOM 2133 C CA . PHE A 1 286 ? -9.680 -15.478 30.307 1.00 84.25 286 PHE A CA 1
ATOM 2134 C C . PHE A 1 286 ? -11.053 -14.945 30.702 1.00 84.25 286 PHE A C 1
ATOM 2136 O O . PHE A 1 286 ? -11.963 -15.713 31.016 1.00 84.25 286 PHE A O 1
ATOM 2143 N N . LEU A 1 287 ? -11.170 -13.618 30.676 1.00 87.50 287 LEU A N 1
ATOM 2144 C CA . LEU A 1 287 ? -12.413 -12.887 30.856 1.00 87.50 287 LEU A CA 1
ATOM 2145 C C . LEU A 1 287 ? -12.604 -11.941 29.670 1.00 87.50 287 LEU A C 1
ATOM 2147 O O . LEU A 1 287 ? -11.916 -10.930 29.554 1.00 87.50 287 LEU A O 1
ATOM 2151 N N . ASN A 1 288 ? -13.557 -12.281 28.814 1.00 87.81 288 ASN A N 1
ATOM 2152 C CA . ASN A 1 288 ? -13.949 -11.492 27.659 1.00 87.81 288 ASN A CA 1
ATOM 2153 C C . ASN A 1 288 ? -15.127 -10.561 27.971 1.00 87.81 288 ASN A C 1
ATOM 2155 O O . ASN A 1 288 ? -16.089 -10.941 28.650 1.00 87.81 288 ASN A O 1
ATOM 2159 N N . PHE A 1 289 ? -15.055 -9.358 27.406 1.00 88.56 289 PHE A N 1
ATOM 2160 C CA . PHE A 1 289 ? -16.120 -8.364 27.417 1.00 88.56 289 PHE A CA 1
ATOM 2161 C C . PHE A 1 289 ? -16.473 -7.991 25.981 1.00 88.56 289 PHE A C 1
ATOM 2163 O O . PHE A 1 289 ? -15.582 -7.817 25.152 1.00 88.56 289 PHE A O 1
ATOM 2170 N N . GLY A 1 290 ? -17.765 -7.840 25.706 1.00 88.25 290 GLY A N 1
ATOM 2171 C CA . GLY A 1 290 ? -18.259 -7.339 24.430 1.00 88.25 290 GLY A CA 1
ATOM 2172 C C . GLY A 1 290 ? -18.677 -5.881 24.554 1.00 88.25 290 GLY A C 1
ATOM 2173 O O . GLY A 1 290 ? -19.426 -5.533 25.468 1.00 88.25 290 GLY A O 1
ATOM 2174 N N . ILE A 1 291 ? -18.228 -5.040 23.624 1.00 89.75 291 ILE A N 1
ATOM 2175 C CA . ILE A 1 291 ? -18.843 -3.730 23.395 1.00 89.75 291 ILE A CA 1
ATOM 2176 C C . ILE A 1 291 ? -20.034 -3.951 22.467 1.00 89.75 291 ILE A C 1
ATOM 2178 O O . ILE A 1 291 ? -19.885 -4.560 21.410 1.00 89.75 291 ILE A O 1
ATOM 2182 N N . THR A 1 292 ? -21.217 -3.483 22.853 1.00 88.88 292 THR A N 1
ATOM 2183 C CA . THR A 1 292 ? -22.432 -3.697 22.058 1.00 88.88 292 THR A CA 1
ATOM 2184 C C . THR A 1 292 ? -22.671 -2.554 21.072 1.00 88.88 292 THR A C 1
ATOM 2186 O O . THR A 1 292 ? -22.151 -1.446 21.218 1.00 88.88 292 THR A O 1
ATOM 2189 N N . ASP A 1 293 ? -23.472 -2.836 20.041 1.00 84.62 293 ASP A N 1
ATOM 2190 C CA . ASP A 1 293 ? -24.065 -1.843 19.131 1.00 84.62 293 ASP A CA 1
ATOM 2191 C C . ASP A 1 293 ? -23.077 -0.981 18.328 1.00 84.62 293 ASP A C 1
ATOM 2193 O O . ASP A 1 293 ? -23.468 0.054 17.788 1.00 84.62 293 ASP A O 1
ATOM 2197 N N . ASN A 1 294 ? -21.806 -1.388 18.225 1.00 83.88 294 ASN A N 1
ATOM 2198 C CA . ASN A 1 294 ? -20.732 -0.556 17.666 1.00 83.88 294 ASN A CA 1
ATOM 2199 C C . ASN A 1 294 ? -20.621 0.810 18.375 1.00 83.88 294 ASN A C 1
ATOM 2201 O O . ASN A 1 294 ? -20.297 1.820 17.748 1.00 83.88 294 ASN A O 1
ATOM 2205 N N . TYR A 1 295 ? -20.927 0.865 19.678 1.00 88.56 295 TYR A N 1
ATOM 2206 C CA . TYR A 1 295 ? -21.069 2.128 20.408 1.00 88.56 295 TYR A CA 1
ATOM 2207 C C . TYR A 1 295 ? -19.799 2.988 20.396 1.00 88.56 295 TYR A C 1
ATOM 2209 O O . TYR A 1 295 ? -19.877 4.206 20.262 1.00 88.56 295 TYR A O 1
ATOM 2217 N N . LEU A 1 296 ? -18.624 2.357 20.493 1.00 86.81 296 LEU A N 1
ATOM 2218 C CA . LEU A 1 296 ? -17.336 3.061 20.451 1.00 86.81 296 LEU A CA 1
ATOM 2219 C C . LEU A 1 296 ? -16.861 3.404 19.031 1.00 86.81 296 LEU A C 1
ATOM 2221 O O . LEU A 1 296 ? -15.776 3.955 18.882 1.00 86.81 296 LEU A O 1
ATOM 2225 N N . GLY A 1 297 ? -17.642 3.074 18.004 1.00 83.06 297 GLY A N 1
ATOM 2226 C CA . GLY A 1 297 ? -17.308 3.333 16.612 1.00 83.06 297 GLY A CA 1
ATOM 2227 C C . GLY A 1 297 ? -17.809 2.226 15.694 1.00 83.06 297 GLY A C 1
ATOM 2228 O O . GLY A 1 297 ? -17.793 1.043 16.030 1.00 83.06 297 GLY A O 1
ATOM 2229 N N . LYS A 1 298 ? -18.245 2.622 14.503 1.00 78.25 298 LYS A N 1
ATOM 2230 C CA . LYS A 1 298 ? -18.567 1.736 13.387 1.00 78.25 298 LYS A CA 1
ATOM 2231 C C . LYS A 1 298 ? -17.282 1.269 12.696 1.00 78.25 298 LYS A C 1
ATOM 2233 O O . LYS A 1 298 ? -16.293 2.003 12.699 1.00 78.25 298 LYS A O 1
ATOM 2238 N N . PRO A 1 299 ? -17.316 0.134 11.973 1.00 72.06 299 PRO A N 1
ATOM 2239 C CA . PRO A 1 299 ? -16.173 -0.338 11.184 1.00 72.06 299 PRO A CA 1
ATOM 2240 C C . PRO A 1 299 ? -15.609 0.691 10.186 1.00 72.06 299 PRO A C 1
ATOM 2242 O O . PRO A 1 299 ? -14.435 0.632 9.832 1.00 72.06 299 PRO A O 1
ATOM 2245 N N . CYS A 1 300 ? -16.430 1.650 9.739 1.00 68.81 300 CYS A N 1
ATOM 2246 C CA . CYS A 1 300 ? -16.014 2.725 8.838 1.00 68.81 300 CYS A CA 1
ATOM 2247 C C . CYS A 1 300 ? -15.312 3.914 9.527 1.00 68.81 300 CYS A C 1
ATOM 2249 O O . CYS A 1 300 ? -14.749 4.761 8.830 1.00 68.81 300 CYS A O 1
ATOM 2251 N N . ASN A 1 301 ? -15.331 4.025 10.863 1.00 76.56 301 ASN A N 1
ATOM 2252 C CA . ASN A 1 301 ? -14.668 5.125 11.567 1.00 76.56 301 ASN A CA 1
ATOM 2253 C C . ASN A 1 301 ? -13.130 4.961 11.540 1.00 76.56 301 ASN A C 1
ATOM 2255 O O . ASN A 1 301 ? -12.584 3.880 11.314 1.00 76.56 301 ASN A O 1
ATOM 2259 N N . ASP A 1 302 ? -12.394 6.064 11.725 1.00 71.00 302 ASP A N 1
ATOM 2260 C CA . ASP A 1 302 ? -10.936 6.010 11.903 1.00 71.00 302 ASP A CA 1
ATOM 2261 C C . ASP A 1 302 ? -10.597 5.203 13.174 1.00 71.00 302 ASP A C 1
ATOM 2263 O O . ASP A 1 302 ? -11.178 5.494 14.218 1.00 71.00 302 ASP A O 1
ATOM 2267 N N . PRO A 1 303 ? -9.634 4.256 13.140 1.00 71.25 303 PRO A N 1
ATOM 2268 C CA . PRO A 1 303 ? -9.201 3.559 14.346 1.00 71.25 303 PRO A CA 1
ATOM 2269 C C . PRO A 1 303 ? -8.768 4.540 15.438 1.00 71.25 303 PRO A C 1
ATOM 2271 O O . PRO A 1 303 ? -8.014 5.486 15.181 1.00 71.25 303 PRO A O 1
ATOM 2274 N N . ARG A 1 304 ? -9.218 4.299 16.671 1.00 73.31 304 ARG A N 1
ATOM 2275 C CA . ARG A 1 304 ? -8.884 5.113 17.843 1.00 73.31 304 ARG A CA 1
ATOM 2276 C C . ARG A 1 304 ? -8.102 4.315 18.870 1.00 73.31 304 ARG A C 1
ATOM 2278 O O . ARG A 1 304 ? -8.291 3.114 19.035 1.00 73.31 304 ARG A O 1
ATOM 2285 N N . THR A 1 305 ? -7.255 5.013 19.620 1.00 77.94 305 THR A N 1
ATOM 2286 C CA . THR A 1 305 ? -6.681 4.459 20.845 1.00 77.94 305 THR A CA 1
ATOM 2287 C C . THR A 1 305 ? -7.772 4.364 21.906 1.00 77.94 305 THR A C 1
ATOM 2289 O O . THR A 1 305 ? -8.295 5.387 22.350 1.00 77.94 305 THR A O 1
ATOM 2292 N N . VAL A 1 306 ? -8.073 3.147 22.349 1.00 79.88 306 VAL A N 1
ATOM 2293 C CA . VAL A 1 306 ? -8.994 2.893 23.461 1.00 79.88 306 VAL A CA 1
ATOM 2294 C C . VAL A 1 306 ? -8.211 2.841 24.772 1.00 79.88 306 VAL A C 1
ATOM 2296 O O . VAL A 1 306 ? -7.086 2.341 24.825 1.00 79.88 306 VAL A O 1
ATOM 2299 N N . LYS A 1 307 ? -8.803 3.368 25.845 1.00 83.81 307 LYS A N 1
ATOM 2300 C CA . LYS A 1 307 ? -8.314 3.179 27.214 1.00 83.81 307 LYS A CA 1
ATOM 2301 C C . LYS A 1 307 ? -9.242 2.209 27.922 1.00 83.81 307 LYS A C 1
ATOM 2303 O O . LYS A 1 307 ? -10.444 2.446 27.967 1.00 83.81 307 LYS A O 1
ATOM 2308 N N . VAL A 1 308 ? -8.673 1.151 28.482 1.00 85.88 308 VAL A N 1
ATOM 2309 C CA . VAL A 1 308 ? -9.418 0.153 29.250 1.00 85.88 308 VAL A CA 1
ATOM 2310 C C . VAL A 1 308 ? -9.120 0.367 30.729 1.00 85.88 308 VAL A C 1
ATOM 2312 O O . VAL A 1 308 ? -7.958 0.382 31.134 1.00 85.88 308 VAL A O 1
ATOM 2315 N N . CYS A 1 309 ? -10.173 0.541 31.523 1.00 88.06 309 CYS A N 1
ATOM 2316 C CA . CYS A 1 309 ? -10.100 0.643 32.975 1.00 88.06 309 CYS A CA 1
ATOM 2317 C C . CYS A 1 309 ? -10.815 -0.565 33.576 1.00 88.06 309 CYS A C 1
ATOM 2319 O O . CYS A 1 309 ? -11.981 -0.799 33.267 1.00 88.06 309 CYS A O 1
ATOM 2321 N N . VAL A 1 310 ? -10.127 -1.314 34.436 1.00 88.69 310 VAL A N 1
ATOM 2322 C CA . VAL A 1 310 ? -10.709 -2.446 35.162 1.00 88.69 310 VAL A CA 1
ATOM 2323 C C . VAL A 1 310 ? -10.440 -2.249 36.642 1.00 88.69 310 VAL A C 1
ATOM 2325 O O . VAL A 1 310 ? -9.289 -2.087 37.047 1.00 88.69 310 VAL A O 1
ATOM 2328 N N . ASP A 1 311 ? -11.506 -2.264 37.433 1.00 88.00 311 ASP A N 1
ATOM 2329 C CA . ASP A 1 311 ? -11.411 -2.402 38.880 1.00 88.00 311 ASP A CA 1
ATOM 2330 C C . ASP A 1 311 ? -11.414 -3.897 39.213 1.00 88.00 311 ASP A C 1
ATOM 2332 O O . ASP A 1 311 ? -12.330 -4.623 38.819 1.00 88.00 311 ASP A O 1
ATOM 2336 N N . PHE A 1 312 ? -10.362 -4.378 39.873 1.00 86.44 312 PHE A N 1
ATOM 2337 C CA . PHE A 1 312 ? -10.183 -5.797 40.168 1.00 86.44 312 PHE A CA 1
ATOM 2338 C C . PHE A 1 312 ? -9.825 -6.006 41.635 1.00 86.44 312 PHE A C 1
ATOM 2340 O O . PHE A 1 312 ? -9.184 -5.172 42.274 1.00 86.44 312 PHE A O 1
ATOM 2347 N N . TYR A 1 313 ? -10.230 -7.156 42.170 1.00 85.44 313 TYR A N 1
ATOM 2348 C CA . TYR A 1 313 ? -9.810 -7.578 43.496 1.00 85.44 313 TYR A CA 1
ATOM 2349 C C . TYR A 1 313 ? -8.470 -8.312 43.406 1.00 85.44 313 TYR A C 1
ATOM 2351 O O . TYR A 1 313 ? -8.390 -9.386 42.813 1.00 85.44 313 TYR A O 1
ATOM 2359 N N . ASP A 1 314 ? -7.430 -7.725 43.997 1.00 80.62 314 ASP A N 1
ATOM 2360 C CA . ASP A 1 314 ? -6.126 -8.366 44.164 1.00 80.62 314 ASP A CA 1
ATOM 2361 C C . ASP A 1 314 ? -6.199 -9.387 45.309 1.00 80.62 314 ASP A C 1
ATOM 2363 O O . ASP A 1 314 ? -6.181 -9.024 46.490 1.00 80.62 314 ASP A O 1
ATOM 2367 N N . ASP A 1 315 ? -6.372 -10.663 44.958 1.00 79.50 315 ASP A N 1
ATOM 2368 C CA . ASP A 1 315 ? -6.460 -11.747 45.933 1.00 79.50 315 ASP A CA 1
ATOM 2369 C C . ASP A 1 315 ? -5.096 -11.938 46.626 1.00 79.50 315 ASP A C 1
ATOM 2371 O O . ASP A 1 315 ? -4.114 -12.292 45.964 1.00 79.50 315 ASP A O 1
ATOM 2375 N N . PRO A 1 316 ? -5.007 -11.784 47.963 1.00 82.00 316 PRO A N 1
ATOM 2376 C CA . PRO A 1 316 ? -3.767 -12.001 48.704 1.00 82.00 316 PRO A CA 1
ATOM 2377 C C . PRO A 1 316 ? -3.136 -13.384 48.487 1.00 82.00 316 PRO A C 1
ATOM 2379 O O . PRO A 1 316 ? -1.933 -13.540 48.700 1.00 82.00 316 PRO A O 1
ATOM 2382 N N . ALA A 1 317 ? -3.909 -14.390 48.063 1.00 82.38 317 ALA A N 1
ATOM 2383 C CA . ALA A 1 317 ? -3.396 -15.712 47.708 1.00 82.38 317 ALA A CA 1
ATOM 2384 C C . ALA A 1 317 ? -2.461 -15.697 46.483 1.00 82.38 317 ALA A C 1
ATOM 2386 O O . ALA A 1 317 ? -1.663 -16.619 46.314 1.00 82.38 317 ALA A O 1
ATOM 2387 N N . PHE A 1 318 ? -2.522 -14.654 45.650 1.00 80.75 318 PHE A N 1
ATOM 2388 C CA . PHE A 1 318 ? -1.625 -14.458 44.511 1.00 80.75 318 PHE A CA 1
ATOM 2389 C C . PHE A 1 318 ? -0.339 -13.706 44.868 1.00 80.75 318 PHE A C 1
ATOM 2391 O O . PHE A 1 318 ? 0.541 -13.560 44.016 1.00 80.75 318 PHE A O 1
ATOM 2398 N N . ALA A 1 319 ? -0.160 -13.288 46.125 1.00 82.38 319 ALA A N 1
ATOM 2399 C CA . ALA A 1 319 ? 1.076 -12.655 46.567 1.00 82.38 319 ALA A CA 1
ATOM 2400 C C . ALA A 1 319 ? 2.286 -13.587 46.352 1.00 82.38 319 ALA A C 1
ATOM 2402 O O . ALA A 1 319 ? 2.374 -14.676 46.918 1.00 82.38 319 ALA A O 1
ATOM 2403 N N . GLY A 1 320 ? 3.241 -13.148 45.527 1.00 79.75 320 GLY A N 1
ATOM 2404 C CA . GLY A 1 320 ? 4.433 -13.928 45.169 1.00 79.75 320 GLY A CA 1
ATOM 2405 C C . GLY A 1 320 ? 4.216 -14.971 44.066 1.00 79.75 320 GLY A C 1
ATOM 2406 O O . GLY A 1 320 ? 5.177 -15.623 43.657 1.00 79.75 320 GLY A O 1
ATOM 2407 N N . ALA A 1 321 ? 2.993 -15.111 43.549 1.00 76.81 321 ALA A N 1
ATOM 2408 C CA . ALA A 1 321 ? 2.728 -15.862 42.332 1.00 76.81 321 ALA A CA 1
ATOM 2409 C C . ALA A 1 321 ? 3.002 -14.974 41.103 1.00 76.81 321 ALA A C 1
ATOM 2411 O O . ALA A 1 321 ? 2.699 -13.784 41.095 1.00 76.81 321 ALA A O 1
ATOM 2412 N N . ASN A 1 322 ? 3.564 -15.551 40.036 1.00 75.62 322 ASN A N 1
ATOM 2413 C CA . ASN A 1 322 ? 3.792 -14.851 38.763 1.00 75.62 322 ASN A CA 1
ATOM 2414 C C . ASN A 1 322 ? 2.486 -14.731 37.952 1.00 75.62 322 ASN A C 1
ATOM 2416 O O . ASN A 1 322 ? 2.408 -15.200 36.816 1.00 75.62 322 ASN A O 1
ATOM 2420 N N . VAL A 1 323 ? 1.447 -14.142 38.547 1.00 72.19 323 VAL A N 1
ATOM 2421 C CA . VAL A 1 323 ? 0.164 -13.890 37.880 1.00 72.19 323 VAL A CA 1
ATOM 2422 C C . VAL A 1 323 ? 0.302 -12.646 37.007 1.00 72.19 323 VAL A C 1
ATOM 2424 O O . VAL A 1 323 ? 0.817 -11.619 37.447 1.00 72.19 323 VAL A O 1
ATOM 2427 N N . ARG A 1 324 ? -0.127 -12.741 35.746 1.00 74.38 324 ARG A N 1
ATOM 2428 C CA . ARG A 1 324 ? -0.153 -11.614 34.808 1.00 74.38 324 ARG A CA 1
ATOM 2429 C C . ARG A 1 324 ? -1.588 -11.146 34.633 1.00 74.38 324 ARG A C 1
ATOM 2431 O O . ARG A 1 324 ? -2.460 -11.957 34.344 1.00 74.38 324 ARG A O 1
ATOM 2438 N N . PHE A 1 325 ? -1.799 -9.844 34.780 1.00 74.06 325 PHE A N 1
ATOM 2439 C CA . PHE A 1 325 ? -3.062 -9.181 34.488 1.00 74.06 325 PHE A CA 1
ATOM 2440 C C . PHE A 1 325 ? -2.842 -8.169 33.366 1.00 74.06 325 PHE A C 1
ATOM 2442 O O . PHE A 1 325 ? -1.943 -7.330 33.448 1.00 74.06 325 PHE A O 1
ATOM 2449 N N . GLY A 1 326 ? -3.636 -8.271 32.308 1.00 71.50 326 GLY A N 1
ATOM 2450 C CA . GLY A 1 326 ? -3.549 -7.400 31.145 1.00 71.50 326 GLY A CA 1
ATOM 2451 C C . GLY A 1 326 ? -4.358 -7.950 29.972 1.00 71.50 326 GLY A C 1
ATOM 2452 O O . GLY A 1 326 ? -4.791 -9.102 30.018 1.00 71.50 326 GLY A O 1
ATOM 2453 N N . PRO A 1 327 ? -4.582 -7.132 28.934 1.00 71.75 327 PRO A N 1
ATOM 2454 C CA . PRO A 1 327 ? -5.221 -7.596 27.712 1.00 71.75 327 PRO A CA 1
ATOM 2455 C C . PRO A 1 327 ? -4.331 -8.645 27.031 1.00 71.75 327 PRO A C 1
ATOM 2457 O O . PRO A 1 327 ? -3.156 -8.381 26.781 1.00 71.75 327 PRO A O 1
ATOM 2460 N N . GLU A 1 328 ? -4.893 -9.818 26.743 1.00 70.19 328 GLU A N 1
ATOM 2461 C CA . GLU A 1 328 ? -4.185 -10.896 26.038 1.00 70.19 328 GLU A CA 1
ATOM 2462 C C . GLU A 1 328 ? -4.353 -10.779 24.520 1.00 70.19 328 GLU A C 1
ATOM 2464 O O . GLU A 1 328 ? -3.385 -10.857 23.768 1.00 70.19 328 GLU A O 1
ATOM 2469 N N . ALA A 1 329 ? -5.583 -10.558 24.059 1.00 66.88 329 ALA A N 1
ATOM 2470 C CA . ALA A 1 329 ? -5.905 -10.457 22.646 1.00 66.88 329 ALA A CA 1
ATOM 2471 C C . ALA A 1 329 ? -7.060 -9.480 22.422 1.00 66.88 329 ALA A C 1
ATOM 2473 O O . ALA A 1 329 ? -7.917 -9.295 23.285 1.00 66.88 329 ALA A O 1
ATOM 2474 N N . TYR A 1 330 ? -7.076 -8.885 21.233 1.00 66.88 330 TYR A N 1
ATOM 2475 C CA . TYR A 1 330 ? -8.230 -8.188 20.682 1.00 66.88 330 TYR A CA 1
ATOM 2476 C C . TYR A 1 330 ? -8.659 -9.002 19.469 1.00 66.88 330 TYR A C 1
ATOM 2478 O O . TYR A 1 330 ? -7.855 -9.198 18.558 1.00 66.88 330 TYR A O 1
ATOM 2486 N N . ALA A 1 331 ? -9.880 -9.520 19.484 1.00 58.44 331 ALA A N 1
ATOM 2487 C CA . ALA A 1 331 ? -10.433 -10.246 18.357 1.00 58.44 331 ALA A CA 1
ATOM 2488 C C . ALA A 1 331 ? -11.551 -9.413 17.745 1.00 58.44 331 ALA A C 1
ATOM 2490 O O . ALA A 1 331 ? -12.432 -8.928 18.452 1.00 58.44 331 ALA A O 1
ATOM 2491 N N . THR A 1 332 ? -11.473 -9.267 16.431 1.00 51.59 332 THR A N 1
ATOM 2492 C CA . THR A 1 332 ? -12.603 -8.945 15.577 1.00 51.59 332 THR A CA 1
ATOM 2493 C C . THR A 1 332 ? -13.127 -10.299 15.061 1.00 51.59 332 THR A C 1
ATOM 2495 O O . THR A 1 332 ? -12.437 -10.936 14.264 1.00 51.59 332 THR A O 1
ATOM 2498 N N . ASP A 1 333 ? -14.203 -10.848 15.633 1.00 44.81 333 ASP A N 1
ATOM 2499 C CA . ASP A 1 333 ? -14.823 -12.107 15.186 1.00 44.81 333 ASP A CA 1
ATOM 2500 C C . ASP A 1 333 ? -15.751 -11.912 13.955 1.00 44.81 333 ASP A C 1
ATOM 2502 O O . ASP A 1 333 ? -15.866 -10.830 13.411 1.00 44.81 333 ASP A O 1
ATOM 2506 N N . ASP A 1 334 ? -16.461 -12.911 13.433 1.00 42.50 334 ASP A N 1
ATOM 2507 C CA . ASP A 1 334 ? -17.405 -12.654 12.311 1.00 42.50 334 ASP A CA 1
ATOM 2508 C C . ASP A 1 334 ? -18.645 -11.808 12.747 1.00 42.50 334 ASP A C 1
ATOM 2510 O O . ASP A 1 334 ? -19.549 -11.498 11.963 1.00 42.50 334 ASP A O 1
ATOM 2514 N N . LYS A 1 335 ? -18.664 -11.430 14.030 1.00 34.81 335 LYS A N 1
ATOM 2515 C CA . LYS A 1 335 ? -19.410 -10.409 14.781 1.00 34.81 335 LYS A CA 1
ATOM 2516 C C . LYS A 1 335 ? -18.479 -9.585 15.709 1.00 34.81 335 LYS A C 1
ATOM 2518 O O . LYS A 1 335 ? -18.973 -8.971 16.660 1.00 34.81 335 LYS A O 1
ATOM 2523 N N . GLY A 1 336 ? -17.179 -9.530 15.431 1.00 35.34 336 GLY A N 1
ATOM 2524 C CA . GLY A 1 336 ? -16.227 -8.614 16.046 1.00 35.34 336 GLY A CA 1
ATOM 2525 C C . GLY A 1 336 ? -15.384 -7.891 15.012 1.00 35.34 336 GLY A C 1
ATOM 2526 O O . GLY A 1 336 ? -15.075 -8.430 13.937 1.00 35.34 336 GLY A O 1
#

pLDDT: mean 87.72, std 15.67, range [33.25, 98.88]

Foldseek 3Di:
DDDDDDDDDDDDDDPPPDPPDQAFDPDDPQEAFPLFDLVWAKEKEFQQPRYDRPYPSHHYPQKDWDADDQFHWDWDDAPHDIWIWTQHFKTFMFGNQQLVCFPFQKKKKKWFWFQAQLLDPPVLHWDWKWKWFAFPPDIDTFTQDTADSQSNARDGAIAITMGGQDATPPPRITRTNDHDPPGDAQCNRSGHPVGGMMTGRRHGIITRMIMIIGPSRRHDRNRRSDHDGHDDFDDQDPDLDADAAQAVRDGRQKDWDDDVVWHWDWDWQPDDPVDTGIDIGTPDLDTDMGRPPCNNGDSSDHDDDDDDDDDDDDPPVCVVPPDDDDDPDDDDDVVD

Secondary structure (DSSP, 8-state):
--------------------PPP-SPPPTTS--TT--TTS-EEEEESSS----SSTTEEETSEEE--STTS-EEEEEETTEEEEEE-SSEEEEEETTGGGGGG-SEEEEEEEEE-SGGGB-TTS-B-EEEEEEEEBTEEE--EEEE--GGG-SSSEEEEEEEEE-PBPTTTS-BSSS---TT-BSS-TTSSSTT-SEEEES-TT-EEEEEEEEETTBTB-HHHH---PPPP--PPPPS----EEETTTTEEEBEEE--SSSS-EEEEEEES-TT--EEEEEESSS---EEEPTTTT--TTSPP------------GGGTTS----S-------TT-